Protein 1EDZ (pdb70)

B-factor: mean 43.42, std 10.8, range [13.19, 81.68]

InterPro domains:
  IPR000672 Tetrahydrofolate dehydrogenase/cyclohydrolase [PR00085] (37-59)
  IPR000672 Tetrahydrofolate dehydrogenase/cyclohydrolase [PR00085] (173-193)
  IPR000672 Tetrahydrofolate dehydrogenase/cyclohydrolase [PR00085] (288-306)
  IPR020630 Tetrahydrofolate dehydrogenase/cyclohydrolase, catalytic domain [PF00763] (10-121)
  IPR020631 Tetrahydrofolate dehydrogenase/cyclohydrolase, NAD(P)-binding domain [PF02882] (149-210)
  IPR035812 Methylenetetrahydrofolate dehydrogenase, NAD-binding domain [cd01079] (116-316)
  IPR036291 NAD(P)-binding domain superfamily [SSF51735] (149-300)
  IPR046346 Aminoacid dehydrogenase-like, N-terminal domain superfamily [SSF53223] (3-148)

Structure (mmCIF, N/CA/C/O backbone):
data_1EDZ
#
_entry.id   1EDZ
#
_cell.length_a   73.980
_cell.length_b   73.980
_cell.length_c   161.685
_cell.angle_alpha   90.00
_cell.angle_beta   90.00
_cell.angle_gamma   90.00
#
_symmetry.space_group_name_H-M   'P 41 21 2'
#
loop_
_entity.id
_entity.type
_entity.pdbx_description
1 polymer '5,10-METHYLENETETRAHYDROFOLATE DEHYDROGENASE'
2 water water
#
loop_
_atom_site.group_PDB
_atom_site.id
_atom_site.type_symbol
_atom_site.label_atom_id
_atom_site.label_alt_id
_atom_site.label_comp_id
_atom_site.label_asym_id
_atom_site.label_entity_id
_atom_site.label_seq_id
_atom_site.pdbx_PDB_ins_code
_atom_site.Cartn_x
_atom_site.Cartn_y
_atom_site.Cartn_z
_atom_site.occupancy
_atom_site.B_iso_or_equiv
_atom_site.auth_seq_id
_atom_site.auth_comp_id
_atom_site.auth_asym_id
_atom_site.auth_atom_id
_atom_site.pdbx_PDB_model_num
ATOM 1 N N . LYS A 1 3 ? -23.700 33.226 -4.982 1.00 73.65 3 LYS A N 1
ATOM 2 C CA . LYS A 1 3 ? -23.118 34.273 -5.872 1.00 72.03 3 LYS A CA 1
ATOM 3 C C . LYS A 1 3 ? -21.773 33.733 -6.321 1.00 71.57 3 LYS A C 1
ATOM 4 O O . LYS A 1 3 ? -20.806 33.742 -5.559 1.00 70.86 3 LYS A O 1
ATOM 6 N N . PRO A 1 4 ? -21.712 33.238 -7.565 1.00 71.80 4 PRO A N 1
ATOM 7 C CA . PRO A 1 4 ? -20.545 32.650 -8.233 1.00 69.37 4 PRO A CA 1
ATOM 8 C C . PRO A 1 4 ? -19.213 33.371 -8.052 1.00 64.41 4 PRO A C 1
ATOM 9 O O . PRO A 1 4 ? -19.117 34.593 -8.204 1.00 61.75 4 PRO A O 1
ATOM 13 N N . GLY A 1 5 ? -18.185 32.586 -7.753 1.00 59.40 5 GLY A N 1
ATOM 14 C CA . GLY A 1 5 ? -16.858 33.132 -7.570 1.00 55.58 5 GLY A CA 1
ATOM 15 C C . GLY A 1 5 ? -16.204 33.468 -8.895 1.00 51.95 5 GLY A C 1
ATOM 16 O O . GLY A 1 5 ? -16.343 32.736 -9.884 1.00 49.65 5 GLY A O 1
ATOM 17 N N . ARG A 1 6 ? -15.473 34.575 -8.905 1.00 50.63 6 ARG A N 1
ATOM 18 C CA . ARG A 1 6 ? -14.767 35.059 -10.084 1.00 49.40 6 ARG A CA 1
ATOM 19 C C . ARG A 1 6 ? -13.551 34.162 -10.313 1.00 48.30 6 ARG A C 1
ATOM 20 O O . ARG A 1 6 ? -13.041 33.548 -9.376 1.00 50.40 6 ARG A O 1
ATOM 28 N N . THR A 1 7 ? -13.100 34.069 -11.557 1.00 46.16 7 THR A N 1
ATOM 29 C CA . THR A 1 7 ? -11.934 33.258 -11.883 1.00 43.02 7 THR A CA 1
ATOM 30 C C . THR A 1 7 ? -10.838 34.161 -12.430 1.00 43.65 7 THR A C 1
ATOM 31 O O . THR A 1 7 ? -11.081 34.965 -13.332 1.00 42.99 7 THR A O 1
ATOM 35 N N . ILE A 1 8 ? -9.655 34.078 -11.828 1.00 43.51 8 ILE A N 1
ATOM 36 C CA . ILE A 1 8 ? -8.522 34.898 -12.244 1.00 42.85 8 ILE A CA 1
ATOM 37 C C . ILE A 1 8 ? -7.456 34.007 -12.846 1.00 41.59 8 ILE A C 1
ATOM 38 O O . ILE A 1 8 ? -7.017 33.042 -12.222 1.00 40.90 8 ILE A O 1
ATOM 43 N N . LEU A 1 9 ? -7.059 34.316 -14.072 1.00 43.37 9 LEU A N 1
ATOM 44 C CA . LEU A 1 9 ? -6.044 33.529 -14.748 1.00 45.64 9 LEU A CA 1
ATOM 45 C C . LEU A 1 9 ? -4.655 33.968 -14.347 1.00 45.72 9 LEU A C 1
ATOM 46 O O . LEU A 1 9 ? -4.399 35.160 -14.161 1.00 45.94 9 LEU A O 1
ATOM 51 N N . ALA A 1 10 ? -3.755 32.997 -14.244 1.00 46.39 10 ALA A N 1
ATOM 52 C CA . ALA A 1 10 ? -2.374 33.261 -13.880 1.00 48.87 10 ALA A CA 1
ATOM 53 C C . ALA A 1 10 ? -1.809 34.336 -14.800 1.00 51.24 10 ALA A C 1
ATOM 54 O O . ALA A 1 10 ? -1.074 35.221 -14.358 1.00 55.73 10 ALA A O 1
ATOM 56 N N . SER A 1 11 ? -2.183 34.269 -16.075 1.00 50.77 11 SER A N 1
ATOM 57 C CA . SER A 1 11 ? -1.726 35.229 -17.073 1.00 50.34 11 SER A CA 1
ATOM 58 C C . SER A 1 11 ? -2.054 36.664 -16.681 1.00 48.17 11 SER A C 1
ATOM 59 O O . SER A 1 11 ? -1.170 37.518 -16.648 1.00 46.07 11 SER A O 1
ATOM 62 N N . LYS A 1 12 ? -3.315 36.903 -16.330 1.00 47.75 12 LYS A N 1
ATOM 63 C CA . LYS A 1 12 ? -3.783 38.228 -15.929 1.00 48.32 12 LYS A CA 1
ATOM 64 C C . LYS A 1 12 ? -2.912 38.811 -14.810 1.00 48.67 12 LYS A C 1
ATOM 65 O O . LYS A 1 12 ? -2.625 40.010 -14.790 1.00 48.82 12 LYS A O 1
ATOM 71 N N . VAL A 1 13 ? -2.487 37.951 -13.889 1.00 48.03 13 VAL A N 1
ATOM 72 C CA . VAL A 1 13 ? -1.643 38.364 -12.774 1.00 44.62 13 VAL A CA 1
ATOM 73 C C . VAL A 1 13 ? -0.234 38.674 -13.277 1.00 43.86 13 VAL A C 1
ATOM 74 O O . VAL A 1 13 ? 0.354 39.689 -12.906 1.00 45.18 13 VAL A O 1
ATOM 78 N N . ALA A 1 14 ? 0.296 37.812 -14.138 1.00 43.55 14 ALA A N 1
ATOM 79 C CA . ALA A 1 14 ? 1.637 38.002 -14.680 1.00 44.43 14 ALA A CA 1
ATOM 80 C C . ALA A 1 14 ? 1.738 39.270 -15.527 1.00 45.49 14 ALA A C 1
ATOM 81 O O . ALA A 1 14 ? 2.750 39.974 -15.481 1.00 45.78 14 ALA A O 1
ATOM 83 N N . GLU A 1 15 ? 0.675 39.577 -16.268 1.00 46.48 15 GLU A N 1
ATOM 84 C CA . GLU A 1 15 ? 0.640 40.765 -17.119 1.00 47.49 15 GLU A CA 1
ATOM 85 C C . GLU A 1 15 ? 1.002 42.022 -16.329 1.00 47.54 15 GLU A C 1
ATOM 86 O O . GLU A 1 15 ? 1.665 42.922 -16.846 1.00 47.24 15 GLU A O 1
ATOM 92 N N . THR A 1 16 ? 0.607 42.044 -15.060 1.00 48.65 16 THR A N 1
ATOM 93 C CA . THR A 1 16 ? 0.873 43.157 -14.155 1.00 47.84 16 THR A CA 1
ATOM 94 C C . THR A 1 16 ? 2.353 43.534 -14.109 1.00 45.60 16 THR A C 1
ATOM 95 O O . THR A 1 16 ? 2.708 44.711 -14.162 1.00 45.79 16 THR A O 1
ATOM 99 N N . PHE A 1 17 ? 3.211 42.526 -14.062 1.00 43.33 17 PHE A N 1
ATOM 100 C CA . PHE A 1 17 ? 4.646 42.752 -13.976 1.00 43.49 17 PHE A CA 1
ATOM 101 C C . PHE A 1 17 ? 5.344 43.068 -15.295 1.00 42.98 17 PHE A C 1
ATOM 102 O O . PHE A 1 17 ? 6.477 43.552 -15.299 1.00 42.43 17 PHE A O 1
ATOM 110 N N . ASN A 1 18 ? 4.650 42.845 -16.406 1.00 45.46 18 ASN A N 1
ATOM 111 C CA . ASN A 1 18 ? 5.212 43.089 -17.736 1.00 47.44 18 ASN A CA 1
ATOM 112 C C . ASN A 1 18 ? 5.974 44.402 -17.872 1.00 46.80 18 ASN A C 1
ATOM 113 O O . ASN A 1 18 ? 7.182 44.400 -18.125 1.00 48.24 18 ASN A O 1
ATOM 118 N N . THR A 1 19 ? 5.279 45.515 -17.668 1.00 42.91 19 THR A N 1
ATOM 119 C CA . THR A 1 19 ? 5.887 46.834 -17.784 1.00 39.62 19 THR A CA 1
ATOM 120 C C . THR A 1 19 ? 7.202 46.946 -17.008 1.00 40.74 19 THR A C 1
ATOM 121 O O . THR A 1 19 ? 8.221 47.379 -17.556 1.00 39.88 19 THR A O 1
ATOM 125 N N . GLU A 1 20 ? 7.185 46.524 -15.746 1.00 41.89 20 GLU A N 1
ATOM 126 C CA . GLU A 1 20 ? 8.371 46.591 -14.897 1.00 41.74 20 GLU A CA 1
ATOM 127 C C . GLU A 1 20 ? 9.526 45.808 -15.503 1.00 41.62 20 GLU A C 1
ATOM 128 O O . GLU A 1 20 ? 10.600 46.362 -15.763 1.00 41.17 20 GLU A O 1
ATOM 134 N N . ILE A 1 21 ? 9.277 44.530 -15.770 1.00 40.69 21 ILE A N 1
ATOM 135 C CA . ILE A 1 21 ? 10.289 43.641 -16.325 1.00 40.66 21 ILE A CA 1
ATOM 136 C C . ILE A 1 21 ? 10.923 44.155 -17.618 1.00 41.32 21 ILE A C 1
ATOM 137 O O . ILE A 1 21 ? 12.153 44.182 -17.741 1.00 39.25 21 ILE A O 1
ATOM 142 N N . ILE A 1 22 ? 10.095 44.607 -18.555 1.00 42.16 22 ILE A N 1
ATOM 143 C CA . ILE A 1 22 ? 10.592 45.119 -19.831 1.00 41.64 22 ILE A CA 1
ATOM 144 C C . ILE A 1 22 ? 11.671 46.179 -19.620 1.00 41.77 22 ILE A C 1
ATOM 145 O O . ILE A 1 22 ? 12.820 45.988 -20.021 1.00 41.89 22 ILE A O 1
ATOM 150 N N . ASN A 1 23 ? 11.305 47.263 -18.940 1.00 40.56 23 ASN A N 1
ATOM 151 C CA . ASN A 1 23 ? 12.224 48.368 -18.676 1.00 41.38 23 ASN A CA 1
ATOM 152 C C . ASN A 1 23 ? 13.605 47.955 -18.178 1.00 41.19 23 ASN A C 1
ATOM 153 O O . ASN A 1 23 ? 14.621 48.446 -18.675 1.00 39.67 23 ASN A O 1
ATOM 158 N N . ASN A 1 24 ? 13.645 47.059 -17.198 1.00 42.13 24 ASN A N 1
ATOM 159 C CA . ASN A 1 24 ? 14.916 46.587 -16.666 1.00 44.56 24 ASN A CA 1
ATOM 160 C C . ASN A 1 24 ? 15.705 45.925 -17.788 1.00 45.61 24 ASN A C 1
ATOM 161 O O . ASN A 1 24 ? 16.864 46.272 -18.036 1.00 45.86 24 ASN A O 1
ATOM 166 N N . VAL A 1 25 ? 15.052 45.005 -18.495 1.00 45.41 25 VAL A N 1
ATOM 167 C CA . VAL A 1 25 ? 15.681 44.289 -19.598 1.00 44.88 25 VAL A CA 1
ATOM 168 C C . VAL A 1 25 ? 16.228 45.287 -20.611 1.00 47.09 25 VAL A C 1
ATOM 169 O O . VAL A 1 25 ? 17.335 45.117 -21.130 1.00 45.99 25 VAL A O 1
ATOM 173 N N . GLU A 1 26 ? 15.455 46.343 -20.854 1.00 50.46 26 GLU A N 1
ATOM 174 C CA . GLU A 1 26 ? 15.814 47.393 -21.801 1.00 51.72 26 GLU A CA 1
ATOM 175 C C . GLU A 1 26 ? 17.111 48.092 -21.417 1.00 52.43 26 GLU A C 1
ATOM 176 O O . GLU A 1 26 ? 18.034 48.202 -22.232 1.00 51.81 26 GLU A O 1
ATOM 182 N N . GLU A 1 27 ? 17.185 48.544 -20.170 1.00 53.11 27 GLU A N 1
ATOM 183 C CA . GLU A 1 27 ? 18.373 49.222 -19.673 1.00 54.28 27 GLU A CA 1
ATOM 184 C C . GLU A 1 27 ? 19.582 48.289 -19.746 1.00 53.98 27 GLU A C 1
ATOM 185 O O . GLU A 1 27 ? 20.687 48.709 -20.097 1.00 54.27 27 GLU A O 1
ATOM 191 N N . TYR A 1 28 ? 19.362 47.013 -19.441 1.00 52.88 28 TYR A N 1
ATOM 192 C CA . TYR A 1 28 ? 20.433 46.029 -19.493 1.00 51.78 28 TYR A CA 1
ATOM 193 C C . TYR A 1 28 ? 20.959 45.926 -20.923 1.00 53.57 28 TYR A C 1
ATOM 194 O O . TYR A 1 28 ? 22.174 45.823 -21.140 1.00 53.74 28 TYR A O 1
ATOM 203 N N . LYS A 1 29 ? 20.041 45.942 -21.890 1.00 53.08 29 LYS A N 1
ATOM 204 C CA . LYS A 1 29 ? 20.415 45.871 -23.300 1.00 52.29 29 LYS A CA 1
ATOM 205 C C . LYS A 1 29 ? 21.375 47.014 -23.599 1.00 52.66 29 LYS A C 1
ATOM 206 O O . LYS A 1 29 ? 22.409 46.815 -24.238 1.00 52.59 29 LYS A O 1
ATOM 212 N N . LYS A 1 30 ? 21.030 48.205 -23.118 1.00 52.07 30 LYS A N 1
ATOM 213 C CA . LYS A 1 30 ? 21.849 49.394 -23.325 1.00 52.99 30 LYS A CA 1
ATOM 214 C C . LYS A 1 30 ? 23.298 49.152 -22.919 1.00 52.84 30 LYS A C 1
ATOM 215 O O . LYS A 1 30 ? 24.210 49.293 -23.732 1.00 52.20 30 LYS A O 1
ATOM 221 N N . THR A 1 31 ? 23.503 48.759 -21.666 1.00 53.15 31 THR A N 1
ATOM 222 C CA . THR A 1 31 ? 24.847 48.513 -21.153 1.00 54.14 31 THR A CA 1
ATOM 223 C C . THR A 1 31 ? 25.537 47.283 -21.750 1.00 53.15 31 THR A C 1
ATOM 224 O O . THR A 1 31 ? 26.740 47.096 -21.569 1.00 53.87 31 THR A O 1
ATOM 228 N N . HIS A 1 32 ? 24.775 46.426 -22.420 1.00 50.97 32 HIS A N 1
ATOM 229 C CA . HIS A 1 32 ? 25.344 45.229 -23.028 1.00 48.74 32 HIS A CA 1
ATOM 230 C C . HIS A 1 32 ? 25.023 45.164 -24.520 1.00 47.66 32 HIS A C 1
ATOM 231 O O . HIS A 1 32 ? 24.682 44.108 -25.052 1.00 47.71 32 HIS A O 1
ATOM 238 N N . ASN A 1 33 ? 25.146 46.315 -25.179 1.00 45.78 33 ASN A N 1
ATOM 239 C CA . ASN A 1 33 ? 24.894 46.485 -26.617 1.00 42.69 33 ASN A CA 1
ATOM 240 C C . ASN A 1 33 ? 23.722 45.717 -27.229 1.00 39.57 33 ASN A C 1
ATOM 241 O O . ASN A 1 33 ? 23.901 44.807 -28.044 1.00 34.75 33 ASN A O 1
ATOM 246 N N . GLY A 1 34 ? 22.517 46.103 -26.827 1.00 38.44 34 GLY A N 1
ATOM 247 C CA . GLY A 1 34 ? 21.310 45.480 -27.332 1.00 38.94 34 GLY A CA 1
ATOM 248 C C . GLY A 1 34 ? 21.191 44.003 -27.028 1.00 42.05 34 GLY A C 1
ATOM 249 O O . GLY A 1 34 ? 20.177 43.383 -27.356 1.00 43.70 34 GLY A O 1
ATOM 250 N N . GLN A 1 35 ? 22.200 43.443 -26.370 1.00 43.17 35 GLN A N 1
ATOM 251 C CA . GLN A 1 35 ? 22.210 42.025 -26.039 1.00 44.47 35 GLN A CA 1
ATOM 252 C C . GLN A 1 35 ? 21.644 41.785 -24.634 1.00 46.37 35 GLN A C 1
ATOM 253 O O . GLN A 1 35 ? 22.318 42.037 -23.630 1.00 48.94 35 GLN A O 1
ATOM 259 N N . GLY A 1 36 ? 20.401 41.306 -24.577 1.00 46.71 36 GLY A N 1
ATOM 260 C CA . GLY A 1 36 ? 19.742 41.041 -23.306 1.00 43.91 36 GLY A CA 1
ATOM 261 C C . GLY A 1 36 ? 20.304 39.872 -22.512 1.00 42.57 36 GLY A C 1
ATOM 262 O O . GLY A 1 36 ? 21.270 39.227 -22.937 1.00 43.27 36 GLY A O 1
ATOM 263 N N . PRO A 1 37 ? 19.714 39.566 -21.346 1.00 41.92 37 PRO A N 1
ATOM 264 C CA . PRO A 1 37 ? 20.154 38.468 -20.481 1.00 40.73 37 PRO A CA 1
ATOM 265 C C . PRO A 1 37 ? 19.863 37.112 -21.111 1.00 40.29 37 PRO A C 1
ATOM 266 O O . PRO A 1 37 ? 18.817 36.923 -21.731 1.00 44.01 37 PRO A O 1
ATOM 270 N N . LEU A 1 38 ? 20.787 36.173 -20.954 1.00 37.96 38 LEU A N 1
ATOM 271 C CA . LEU A 1 38 ? 20.606 34.834 -21.503 1.00 35.17 38 LEU A CA 1
ATOM 272 C C . LEU A 1 38 ? 20.204 33.897 -20.368 1.00 35.25 38 LEU A C 1
ATOM 273 O O . LEU A 1 38 ? 20.925 33.766 -19.372 1.00 35.07 38 LEU A O 1
ATOM 278 N N . LEU A 1 39 ? 19.053 33.255 -20.522 1.00 33.93 39 LEU A N 1
ATOM 279 C CA . LEU A 1 39 ? 18.549 32.314 -19.534 1.00 32.31 39 LEU A CA 1
ATOM 280 C C . LEU A 1 39 ? 18.465 30.929 -20.156 1.00 33.30 39 LEU A C 1
ATOM 281 O O . LEU A 1 39 ? 17.663 30.689 -21.061 1.00 33.88 39 LEU A O 1
ATOM 286 N N . VAL A 1 40 ? 19.328 30.035 -19.697 1.00 34.74 40 VAL A N 1
ATOM 287 C CA . VAL A 1 40 ? 19.348 28.667 -20.186 1.00 35.82 40 VAL A CA 1
ATOM 288 C C . VAL A 1 40 ? 18.336 27.854 -19.382 1.00 34.80 40 VAL A C 1
ATOM 289 O O . VAL A 1 40 ? 18.271 27.972 -18.155 1.00 37.58 40 VAL A O 1
ATOM 293 N N . GLY A 1 41 ? 17.521 27.071 -20.079 1.00 33.58 41 GLY A N 1
ATOM 294 C CA . GLY A 1 41 ? 16.532 26.240 -19.421 1.00 33.44 41 GLY A CA 1
ATOM 295 C C . GLY A 1 41 ? 16.976 24.802 -19.550 1.00 34.60 41 GLY A C 1
ATOM 296 O O . GLY A 1 41 ? 17.593 24.438 -20.554 1.00 38.29 41 GLY A O 1
ATOM 297 N N . PHE A 1 42 ? 16.701 23.987 -18.538 1.00 33.89 42 PHE A N 1
ATOM 298 C CA . PHE A 1 42 ? 17.103 22.587 -18.574 1.00 32.30 42 PHE A CA 1
ATOM 299 C C . PHE A 1 42 ? 15.935 21.631 -18.517 1.00 32.54 42 PHE A C 1
ATOM 300 O O . PHE A 1 42 ? 15.266 21.509 -17.489 1.00 36.24 42 PHE A O 1
ATOM 308 N N . LEU A 1 43 ? 15.688 20.968 -19.639 1.00 29.72 43 LEU A N 1
ATOM 309 C CA . LEU A 1 43 ? 14.603 20.011 -19.748 1.00 30.80 43 LEU A CA 1
ATOM 310 C C . LEU A 1 43 ? 15.272 18.651 -19.722 1.00 32.05 43 LEU A C 1
ATOM 311 O O . LEU A 1 43 ? 16.280 18.449 -20.394 1.00 35.50 43 LEU A O 1
ATOM 316 N N . ALA A 1 44 ? 14.731 17.722 -18.942 1.00 31.85 44 ALA A N 1
ATOM 317 C CA . ALA A 1 44 ? 15.325 16.393 -18.852 1.00 33.14 44 ALA A CA 1
ATOM 318 C C . ALA A 1 44 ? 14.319 15.351 -18.404 1.00 33.80 44 ALA A C 1
ATOM 319 O O . ALA A 1 44 ? 14.688 14.305 -17.864 1.00 32.47 44 ALA A O 1
ATOM 321 N N . ASN A 1 45 ? 13.044 15.636 -18.627 1.00 35.84 45 ASN A N 1
ATOM 322 C CA . ASN A 1 45 ? 12.000 14.703 -18.241 1.00 40.08 45 ASN A CA 1
ATOM 323 C C . ASN A 1 45 ? 11.080 14.422 -19.418 1.00 41.27 45 ASN A C 1
ATOM 324 O O . ASN A 1 45 ? 10.825 15.291 -20.247 1.00 44.13 45 ASN A O 1
ATOM 329 N N . ASN A 1 46 ? 10.591 13.193 -19.475 1.00 43.39 46 ASN A N 1
ATOM 330 C CA . ASN A 1 46 ? 9.702 12.738 -20.536 1.00 44.92 46 ASN A CA 1
ATOM 331 C C . ASN A 1 46 ? 8.244 13.076 -20.193 1.00 45.36 46 ASN A C 1
ATOM 332 O O . ASN A 1 46 ? 7.367 12.207 -20.225 1.00 45.50 46 ASN A O 1
ATOM 337 N N . ASP A 1 47 ? 7.995 14.326 -19.818 1.00 44.74 47 ASP A N 1
ATOM 338 C CA . ASP A 1 47 ? 6.647 14.756 -19.467 1.00 44.88 47 ASP A CA 1
ATOM 339 C C . ASP A 1 47 ? 6.192 15.896 -20.353 1.00 45.55 47 ASP A C 1
ATOM 340 O O . ASP A 1 47 ? 6.832 16.946 -20.422 1.00 43.66 47 ASP A O 1
ATOM 345 N N . PRO A 1 48 ? 5.078 15.694 -21.066 1.00 48.55 48 PRO A N 1
ATOM 346 C CA . PRO A 1 48 ? 4.533 16.720 -21.956 1.00 49.07 48 PRO A CA 1
ATOM 347 C C . PRO A 1 48 ? 4.098 17.978 -21.202 1.00 48.37 48 PRO A C 1
ATOM 348 O O . PRO A 1 48 ? 4.261 19.097 -21.707 1.00 46.26 48 PRO A O 1
ATOM 352 N N . ALA A 1 49 ? 3.598 17.800 -19.980 1.00 44.16 49 ALA A N 1
ATOM 353 C CA . ALA A 1 49 ? 3.144 18.928 -19.171 1.00 41.69 49 ALA A CA 1
ATOM 354 C C . ALA A 1 49 ? 4.290 19.907 -18.942 1.00 39.40 49 ALA A C 1
ATOM 355 O O . ALA A 1 49 ? 4.126 21.118 -19.097 1.00 37.74 49 ALA A O 1
ATOM 357 N N . ALA A 1 50 ? 5.454 19.375 -18.591 1.00 38.14 50 ALA A N 1
ATOM 358 C CA . ALA A 1 50 ? 6.631 20.201 -18.358 1.00 37.08 50 ALA A CA 1
ATOM 359 C C . ALA A 1 50 ? 7.085 20.839 -19.669 1.00 37.54 50 ALA A C 1
ATOM 360 O O . ALA A 1 50 ? 7.513 21.994 -19.687 1.00 36.81 50 ALA A O 1
ATOM 362 N N . LYS A 1 51 ? 6.973 20.089 -20.765 1.00 38.45 51 LYS A N 1
ATOM 363 C CA . LYS A 1 51 ? 7.362 20.5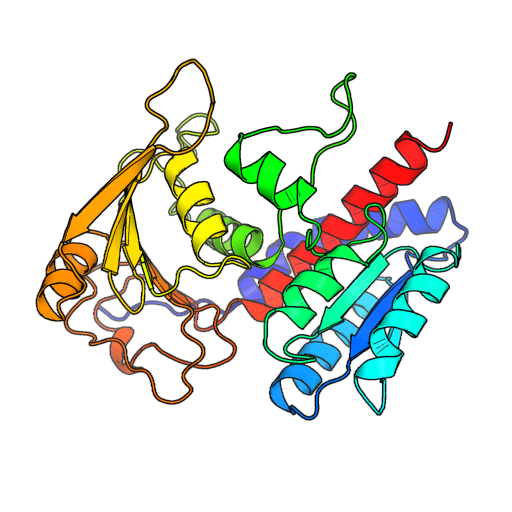77 -22.088 1.00 38.29 51 LYS A CA 1
ATOM 364 C C . LYS A 1 51 ? 6.574 21.836 -22.445 1.00 38.42 51 LYS A C 1
ATOM 365 O O . LYS A 1 51 ? 7.150 22.834 -22.881 1.00 37.75 51 LYS A O 1
ATOM 371 N N . MET A 1 52 ? 5.259 21.785 -22.261 1.00 39.47 52 MET A N 1
ATOM 372 C CA . MET A 1 52 ? 4.406 22.935 -22.542 1.00 39.98 52 MET A CA 1
ATOM 373 C C . MET A 1 52 ? 4.880 24.123 -21.715 1.00 39.53 52 MET A C 1
ATOM 374 O O . MET A 1 52 ? 5.078 25.220 -22.245 1.00 38.92 52 MET A O 1
ATOM 379 N N . TYR A 1 53 ? 5.083 23.887 -20.419 1.00 37.14 53 TYR A N 1
ATOM 380 C CA . TYR A 1 53 ? 5.553 24.921 -19.511 1.00 34.42 53 TYR A CA 1
ATOM 381 C C . TYR A 1 53 ? 6.902 25.448 -19.996 1.00 31.99 53 TYR A C 1
ATOM 382 O O . TYR A 1 53 ? 7.159 26.653 -19.954 1.00 29.85 53 TYR A O 1
ATOM 391 N N . ALA A 1 54 ? 7.748 24.544 -20.483 1.00 29.48 54 ALA A N 1
ATOM 392 C CA . ALA A 1 54 ? 9.062 24.920 -20.991 1.00 30.46 54 ALA A CA 1
ATOM 393 C C . ALA A 1 54 ? 8.878 25.859 -22.174 1.00 32.79 54 ALA A C 1
ATOM 394 O O . ALA A 1 54 ? 9.610 26.838 -22.320 1.00 33.39 54 ALA A O 1
ATOM 396 N N . THR A 1 55 ? 7.877 25.564 -22.999 1.00 35.80 55 THR A N 1
ATOM 397 C CA . THR A 1 55 ? 7.567 26.378 -24.167 1.00 37.38 55 THR A CA 1
ATOM 398 C C . THR A 1 55 ? 7.084 27.755 -23.719 1.00 37.43 55 THR A C 1
ATOM 399 O O . THR A 1 55 ? 7.569 28.773 -24.218 1.00 35.32 55 THR A O 1
ATOM 403 N N . TRP A 1 56 ? 6.154 27.780 -22.763 1.00 36.56 56 TRP A N 1
ATOM 404 C CA . TRP A 1 56 ? 5.615 29.031 -22.234 1.00 35.76 56 TRP A CA 1
ATOM 405 C C . TRP A 1 56 ? 6.751 29.926 -21.777 1.00 35.15 56 TRP A C 1
ATOM 406 O O . TRP A 1 56 ? 6.881 31.066 -22.224 1.00 31.08 56 TRP A O 1
ATOM 417 N N . THR A 1 57 ? 7.578 29.395 -20.886 1.00 37.07 57 THR A N 1
ATOM 418 C CA . THR A 1 57 ? 8.716 30.132 -20.362 1.00 39.62 57 THR A CA 1
ATOM 419 C C . THR A 1 57 ? 9.588 30.580 -21.527 1.00 40.12 57 THR A C 1
ATOM 420 O O . THR A 1 57 ? 9.917 31.762 -21.661 1.00 38.15 57 THR A O 1
ATOM 424 N N . GLN A 1 58 ? 9.926 29.612 -22.373 1.00 41.83 58 GLN A N 1
ATOM 425 C CA . GLN A 1 58 ? 10.745 29.814 -23.562 1.00 41.76 58 GLN A CA 1
ATOM 426 C C . GLN A 1 58 ? 10.311 31.030 -24.377 1.00 41.06 58 GLN A C 1
ATOM 427 O O . GLN A 1 58 ? 11.127 31.878 -24.727 1.00 41.58 58 GLN A O 1
ATOM 433 N N . LYS A 1 59 ? 9.022 31.104 -24.675 1.00 41.15 59 LYS A N 1
ATOM 434 C CA . LYS A 1 59 ? 8.484 32.187 -25.478 1.00 42.56 59 LYS A CA 1
ATOM 435 C C . LYS A 1 59 ? 8.320 33.497 -24.720 1.00 40.76 59 LYS A C 1
ATOM 436 O O . LYS A 1 59 ? 8.760 34.550 -25.195 1.00 41.51 59 LYS A O 1
ATOM 442 N N . THR A 1 60 ? 7.701 33.425 -23.546 1.00 40.40 60 THR A N 1
ATOM 443 C CA . THR A 1 60 ? 7.461 34.599 -22.711 1.00 36.36 60 THR A CA 1
ATOM 444 C C . THR A 1 60 ? 8.725 35.429 -22.476 1.00 37.78 60 THR A C 1
ATOM 445 O O . THR A 1 60 ? 8.713 36.652 -22.639 1.00 35.60 60 THR A O 1
ATOM 449 N N . SER A 1 61 ? 9.823 34.761 -22.140 1.00 39.54 61 SER A N 1
ATOM 450 C CA . SER A 1 61 ? 11.080 35.454 -21.890 1.00 40.25 61 SER A CA 1
ATOM 451 C C . SER A 1 61 ? 11.583 36.169 -23.143 1.00 40.25 61 SER A C 1
ATOM 452 O O . SER A 1 61 ? 11.954 37.345 -23.086 1.00 40.37 61 SER A O 1
ATOM 455 N N . GLU A 1 62 ? 11.574 35.468 -24.275 1.00 40.84 62 GLU A N 1
ATOM 456 C CA . GLU A 1 62 ? 12.021 36.045 -25.542 1.00 41.52 62 GLU A CA 1
ATOM 457 C C . GLU A 1 62 ? 11.170 37.260 -25.914 1.00 42.37 62 GLU A C 1
ATOM 458 O O . GLU A 1 62 ? 11.664 38.251 -26.459 1.00 42.48 62 GLU A O 1
ATOM 464 N N . SER A 1 63 ? 9.896 37.200 -25.554 1.00 41.46 63 SER A N 1
ATOM 465 C CA . SER A 1 63 ? 8.980 38.291 -25.821 1.00 41.49 63 SER A CA 1
ATOM 466 C C . SER A 1 63 ? 9.376 39.506 -24.974 1.00 42.33 63 SER A C 1
ATOM 467 O 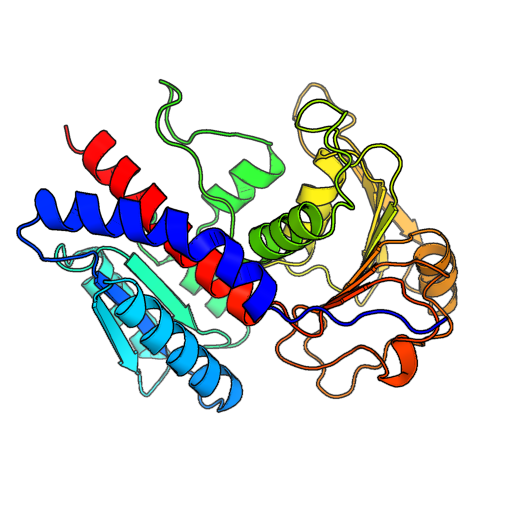O . SER A 1 63 ? 9.127 40.647 -25.359 1.00 46.35 63 SER A O 1
ATOM 470 N N . MET A 1 64 ? 9.976 39.252 -23.814 1.00 41.23 64 MET A N 1
ATOM 471 C CA . MET A 1 64 ? 10.408 40.315 -22.910 1.00 38.92 64 MET A CA 1
ATOM 472 C C . MET A 1 64 ? 11.762 40.893 -23.304 1.00 37.57 64 MET A C 1
ATOM 473 O O . MET A 1 64 ? 12.182 41.925 -22.778 1.00 38.23 64 MET A O 1
ATOM 478 N N . GLY A 1 65 ? 12.453 40.225 -24.218 1.00 35.92 65 GLY A N 1
ATOM 479 C CA . GLY A 1 65 ? 13.757 40.701 -24.635 1.00 35.45 65 GLY A CA 1
ATOM 480 C C . GLY A 1 65 ? 14.876 39.849 -24.067 1.00 36.30 65 GLY A C 1
ATOM 481 O O . GLY A 1 65 ? 16.038 40.267 -24.040 1.00 35.00 65 GLY A O 1
ATOM 482 N N . PHE A 1 66 ? 14.517 38.661 -23.589 1.00 37.91 66 PHE A N 1
ATOM 483 C CA . PHE A 1 66 ? 15.479 37.721 -23.025 1.00 42.14 66 PHE A CA 1
ATOM 484 C C . PHE A 1 66 ? 15.921 36.715 -24.081 1.00 42.65 66 PHE A C 1
ATOM 485 O O . PHE A 1 66 ? 15.168 36.405 -25.007 1.00 46.68 66 PHE A O 1
ATOM 493 N N . ARG A 1 67 ? 17.137 36.204 -23.933 1.00 38.90 67 ARG A N 1
ATOM 494 C CA . ARG A 1 67 ? 17.661 35.200 -24.847 1.00 38.65 67 ARG A CA 1
ATOM 495 C C . ARG A 1 67 ? 17.519 33.871 -24.109 1.00 39.28 67 ARG A C 1
ATOM 496 O O . ARG A 1 67 ? 18.220 33.627 -23.129 1.00 38.86 67 ARG A O 1
ATOM 504 N N . TYR A 1 68 ? 16.596 33.026 -24.547 1.00 40.47 68 TYR A N 1
ATOM 505 C CA . TYR A 1 68 ? 16.392 31.748 -23.881 1.00 42.33 68 TYR A CA 1
ATOM 506 C C . TYR A 1 68 ? 16.982 30.567 -24.654 1.00 42.44 68 TYR A C 1
ATOM 507 O O . TYR A 1 68 ? 16.535 30.241 -25.752 1.00 45.45 68 TYR A O 1
ATOM 516 N N . ASP A 1 69 ? 17.976 29.924 -24.055 1.00 39.99 69 ASP A N 1
ATOM 517 C CA . ASP A 1 69 ? 18.628 28.759 -24.640 1.00 36.46 69 ASP A CA 1
ATOM 518 C C . ASP A 1 69 ? 17.977 27.583 -23.905 1.00 35.77 69 ASP A C 1
ATOM 519 O O . ASP A 1 69 ? 18.108 27.473 -22.688 1.00 34.87 69 ASP A O 1
ATOM 524 N N . LEU A 1 70 ? 17.224 26.751 -24.619 1.00 35.08 70 LEU A N 1
ATOM 525 C CA . LEU A 1 70 ? 16.549 25.605 -24.005 1.00 32.64 70 LEU A CA 1
ATOM 526 C C . LEU A 1 70 ? 17.286 24.303 -24.262 1.00 32.83 70 LEU A C 1
ATOM 527 O O . LEU A 1 70 ? 17.038 23.613 -25.251 1.00 34.06 70 LEU A O 1
ATOM 532 N N . ARG A 1 71 ? 18.150 23.931 -23.334 1.00 31.95 71 ARG A N 1
ATOM 533 C CA . ARG A 1 71 ? 18.926 22.717 -23.491 1.00 31.56 71 ARG A CA 1
ATOM 534 C C . ARG A 1 71 ? 18.174 21.478 -23.016 1.00 30.15 71 ARG A C 1
ATOM 535 O O . ARG A 1 71 ? 17.807 21.367 -21.848 1.00 32.22 71 ARG A O 1
ATOM 543 N N . VAL A 1 72 ? 17.886 20.583 -23.956 1.00 28.86 72 VAL A N 1
ATOM 544 C CA . VAL A 1 72 ? 17.163 19.345 -23.670 1.00 26.57 72 VAL A CA 1
ATOM 545 C C . VAL A 1 72 ? 18.134 18.184 -23.538 1.00 26.08 72 VAL A C 1
ATOM 546 O O . VAL A 1 72 ? 18.833 17.854 -24.490 1.00 26.12 72 VAL A O 1
ATOM 550 N N . ILE A 1 73 ? 18.167 17.563 -22.365 1.00 28.98 73 ILE A N 1
ATOM 551 C CA . ILE A 1 73 ? 19.062 16.434 -22.104 1.00 31.10 73 ILE A CA 1
ATOM 552 C C . ILE A 1 73 ? 18.336 15.120 -22.360 1.00 33.39 73 ILE A C 1
ATOM 553 O O . ILE A 1 73 ? 17.129 15.025 -22.136 1.00 36.15 73 ILE A O 1
ATOM 558 N N . GLU A 1 74 ? 19.066 14.119 -22.849 1.00 35.86 74 GLU A N 1
ATOM 559 C CA . GLU A 1 74 ? 18.481 12.812 -23.128 1.00 41.71 74 GLU A CA 1
ATOM 560 C C . GLU A 1 74 ? 18.329 12.030 -21.819 1.00 45.08 74 GLU A C 1
ATOM 561 O O . GLU A 1 74 ? 17.222 11.925 -21.281 1.00 46.69 74 GLU A O 1
ATOM 567 N N . ASP A 1 75 ? 19.430 11.494 -21.300 1.00 46.21 75 ASP A N 1
ATOM 568 C CA . ASP A 1 75 ? 19.387 10.758 -20.040 1.00 44.84 75 ASP A CA 1
ATOM 569 C C . ASP A 1 75 ? 19.755 11.670 -18.872 1.00 41.69 75 ASP A C 1
ATOM 570 O O . ASP A 1 75 ? 20.701 12.461 -18.940 1.00 36.51 75 ASP A O 1
ATOM 575 N N . LYS A 1 76 ? 18.989 11.535 -17.796 1.00 40.59 76 LYS A N 1
ATOM 576 C CA . LYS A 1 76 ? 19.139 12.339 -16.593 1.00 38.31 76 LYS A CA 1
ATOM 577 C C . LYS A 1 76 ? 20.543 12.485 -16.017 1.00 38.33 76 LYS A C 1
ATOM 578 O O . LYS A 1 76 ? 20.952 13.584 -15.636 1.00 38.23 76 LYS A O 1
ATOM 584 N N . ASP A 1 77 ? 21.297 11.397 -15.987 1.00 38.60 77 ASP A N 1
ATOM 585 C CA . ASP A 1 77 ? 22.637 11.425 -15.415 1.00 39.64 77 ASP A CA 1
ATOM 586 C C . ASP A 1 77 ? 23.621 12.446 -15.962 1.00 37.92 77 ASP A C 1
ATOM 587 O O . ASP A 1 77 ? 24.573 12.825 -15.266 1.00 38.48 77 ASP A O 1
ATOM 592 N N . PHE A 1 78 ? 23.401 12.907 -17.189 1.00 33.08 78 PHE A N 1
ATOM 593 C CA . PHE A 1 78 ? 24.297 13.894 -17.771 1.00 26.67 78 PHE A CA 1
ATOM 594 C C . PHE A 1 78 ? 23.809 15.321 -17.566 1.00 24.79 78 PHE A C 1
ATOM 595 O O . PHE A 1 78 ? 24.511 16.270 -17.902 1.00 21.02 78 PHE A O 1
ATOM 603 N N . LEU A 1 79 ? 22.632 15.465 -16.959 1.00 26.65 79 LEU A N 1
ATOM 604 C CA . LEU A 1 79 ? 22.049 16.781 -16.682 1.00 28.90 79 LEU A CA 1
ATOM 605 C C . LEU A 1 79 ? 23.024 17.554 -15.811 1.00 30.11 79 LEU A C 1
ATOM 606 O O . LEU A 1 79 ? 23.347 18.712 -16.090 1.00 29.88 79 LEU A O 1
ATOM 611 N N . GLU A 1 80 ? 23.476 16.899 -14.744 1.00 30.01 80 GLU A N 1
ATOM 612 C CA . GLU A 1 80 ? 24.416 17.494 -13.807 1.00 29.58 80 GLU A CA 1
ATOM 613 C C . GLU A 1 80 ? 25.561 18.133 -14.579 1.00 30.63 80 GLU A C 1
ATOM 614 O O . GLU A 1 80 ? 25.742 19.350 -14.536 1.00 32.61 80 GLU A O 1
ATOM 620 N N . GLU A 1 81 ? 26.265 17.318 -15.357 1.00 30.47 81 GLU A N 1
ATOM 621 C CA . GLU A 1 81 ? 27.397 17.776 -16.158 1.00 32.92 81 GLU A CA 1
ATOM 622 C C . GLU A 1 81 ? 27.079 19.055 -16.919 1.00 32.25 81 GLU A C 1
ATOM 623 O O . GLU A 1 81 ? 27.875 20.001 -16.941 1.00 31.33 81 GLU A O 1
ATOM 629 N N . ALA A 1 82 ? 25.895 19.086 -17.516 1.00 33.01 82 ALA A N 1
ATOM 630 C CA . ALA A 1 82 ? 25.462 20.238 -18.285 1.00 33.03 82 ALA A CA 1
ATOM 631 C C . ALA A 1 82 ? 25.393 21.469 -17.397 1.00 33.14 82 ALA A C 1
ATOM 632 O O . ALA A 1 82 ? 25.775 22.570 -17.807 1.00 35.61 82 ALA A O 1
ATOM 634 N N . ILE A 1 83 ? 24.947 21.275 -16.164 1.00 30.12 83 ILE A N 1
ATOM 635 C CA . ILE A 1 83 ? 24.823 22.384 -15.239 1.00 28.26 83 ILE A CA 1
ATOM 636 C C . ILE A 1 83 ? 26.160 23.040 -14.918 1.00 27.76 83 ILE A C 1
ATOM 637 O O . ILE A 1 83 ? 26.280 24.262 -15.016 1.00 27.47 83 ILE A O 1
ATOM 642 N N . ILE A 1 84 ? 27.175 22.248 -14.578 1.00 29.34 84 ILE A N 1
ATOM 643 C CA . ILE A 1 84 ? 28.480 22.831 -14.254 1.00 31.18 84 ILE A CA 1
ATOM 644 C C . ILE A 1 84 ? 29.084 23.611 -15.412 1.00 33.69 84 ILE A C 1
ATOM 645 O O . ILE A 1 84 ? 29.540 24.746 -15.228 1.00 30.72 84 ILE A O 1
ATOM 650 N N . GLN A 1 85 ? 29.058 23.033 -16.610 1.00 35.12 85 GLN A N 1
ATOM 651 C CA . GLN A 1 85 ? 29.618 23.729 -17.760 1.00 37.95 85 GLN A CA 1
ATOM 652 C C . GLN A 1 85 ? 28.889 25.059 -17.965 1.00 37.52 85 GLN A C 1
ATOM 653 O O . GLN A 1 85 ? 29.489 26.053 -18.372 1.00 39.65 85 GLN A O 1
ATOM 659 N N . ALA A 1 86 ? 27.604 25.087 -17.628 1.00 34.97 86 ALA A N 1
ATOM 660 C CA . ALA A 1 86 ? 26.812 26.301 -17.754 1.00 32.26 86 ALA A CA 1
ATOM 661 C C . ALA A 1 86 ? 27.194 27.284 -16.656 1.00 32.28 86 ALA A C 1
ATOM 662 O O . ALA A 1 86 ? 27.188 28.495 -16.874 1.00 31.48 86 ALA A O 1
ATOM 664 N N . ASN A 1 87 ? 27.540 26.757 -15.481 1.00 34.88 87 ASN A N 1
ATOM 665 C CA . ASN A 1 87 ? 27.931 27.580 -14.331 1.00 35.31 87 ASN A CA 1
ATOM 666 C C . ASN A 1 87 ? 29.102 28.481 -14.698 1.00 34.21 87 ASN A C 1
ATOM 667 O O . ASN A 1 87 ? 29.086 29.684 -14.414 1.00 31.65 87 ASN A O 1
ATOM 672 N N . GLY A 1 88 ? 30.100 27.889 -15.350 1.00 35.46 88 GLY A N 1
ATOM 673 C CA . GLY A 1 88 ? 31.290 28.621 -15.750 1.00 38.29 88 GLY A CA 1
ATOM 674 C C . GLY A 1 88 ? 31.191 29.399 -17.052 1.00 40.13 88 GLY A C 1
ATOM 675 O O . GLY A 1 88 ? 32.111 30.139 -17.403 1.00 41.55 88 GLY A O 1
ATOM 676 N N . ASP A 1 89 ? 30.105 29.210 -17.791 1.00 38.41 89 ASP A N 1
ATOM 677 C CA . ASP A 1 89 ? 29.923 29.925 -19.044 1.00 37.35 89 ASP A CA 1
ATOM 678 C C . ASP A 1 89 ? 29.408 31.319 -18.712 1.00 38.38 89 ASP A C 1
ATOM 679 O O . ASP A 1 89 ? 28.310 31.470 -18.168 1.00 40.04 89 ASP A O 1
ATOM 684 N N . ASP A 1 90 ? 30.235 32.328 -18.969 1.00 39.16 90 ASP A N 1
ATOM 685 C CA . ASP A 1 90 ? 29.874 33.718 -18.695 1.00 40.34 90 ASP A CA 1
ATOM 686 C C . ASP A 1 90 ? 28.733 34.220 -19.555 1.00 41.17 90 ASP A C 1
ATOM 687 O O . ASP A 1 90 ? 28.017 35.142 -19.163 1.00 43.79 90 ASP A O 1
ATOM 692 N N . SER A 1 91 ? 28.576 33.628 -20.734 1.00 41.81 91 SER A N 1
ATOM 693 C CA . SER A 1 91 ? 27.511 34.021 -21.651 1.00 40.76 91 SER A CA 1
ATOM 694 C C . SER A 1 91 ? 26.169 33.764 -20.965 1.00 39.69 91 SER A C 1
ATOM 695 O O . SER A 1 91 ? 25.195 34.500 -21.172 1.00 36.87 91 SER A O 1
ATOM 698 N N . VAL A 1 92 ? 26.136 32.708 -20.154 1.00 39.43 92 VAL A N 1
ATOM 699 C CA . VAL A 1 92 ? 24.947 32.330 -19.407 1.00 38.52 92 VAL A CA 1
ATOM 700 C C . VAL A 1 92 ? 24.752 33.303 -18.250 1.00 38.76 92 VAL A C 1
ATOM 701 O O . VAL A 1 92 ? 25.658 33.507 -17.435 1.00 38.51 92 VAL A O 1
ATOM 705 N N . ASN A 1 93 ? 23.575 33.916 -18.196 1.00 38.79 93 ASN A N 1
ATOM 706 C CA . ASN A 1 93 ? 23.257 34.862 -17.135 1.00 39.58 93 ASN A CA 1
ATOM 707 C C . ASN A 1 93 ? 22.336 34.222 -16.108 1.00 38.16 93 ASN A C 1
ATOM 708 O O . ASN A 1 93 ? 22.364 34.588 -14.937 1.00 39.89 93 ASN A O 1
ATOM 713 N N . GLY A 1 94 ? 21.515 33.275 -16.550 1.00 35.36 94 GLY A N 1
ATOM 714 C CA . GLY A 1 94 ? 20.596 32.616 -15.644 1.00 32.95 94 GLY A CA 1
ATOM 715 C C . GLY A 1 94 ? 20.360 31.176 -16.034 1.00 34.80 94 GLY A C 1
ATOM 716 O O . GLY A 1 94 ? 20.383 30.839 -17.219 1.00 37.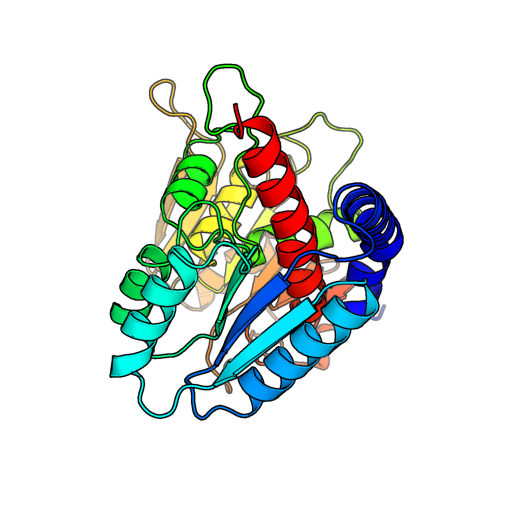76 94 GLY A O 1
ATOM 717 N N . ILE A 1 95 ? 20.147 30.324 -15.037 1.00 34.91 95 ILE A N 1
ATOM 718 C CA . ILE A 1 95 ? 19.903 28.903 -15.262 1.00 32.60 95 ILE A CA 1
ATOM 719 C C . ILE A 1 95 ? 18.642 28.498 -14.512 1.00 33.11 95 ILE A C 1
ATOM 720 O O . ILE A 1 95 ? 18.372 29.014 -13.426 1.00 34.68 95 ILE A O 1
ATOM 725 N N . MET A 1 96 ? 17.874 27.584 -15.095 1.00 31.52 96 MET A N 1
ATOM 726 C CA . MET A 1 96 ? 16.655 27.090 -14.471 1.00 32.34 96 MET A CA 1
ATOM 727 C C . MET A 1 96 ? 16.454 25.645 -14.893 1.00 32.57 96 MET A C 1
ATOM 728 O O . MET A 1 96 ? 16.706 25.294 -16.047 1.00 33.18 96 MET A O 1
ATOM 733 N N . VAL A 1 97 ? 16.000 24.806 -13.969 1.00 32.55 97 VAL A N 1
ATOM 734 C CA . VAL A 1 97 ? 15.788 23.397 -14.279 1.00 31.33 97 VAL A CA 1
ATOM 735 C C . VAL A 1 97 ? 14.329 22.995 -14.157 1.00 30.33 97 VAL A C 1
ATOM 736 O O . VAL A 1 97 ? 13.605 23.488 -13.292 1.00 27.55 97 VAL A O 1
ATOM 740 N N . TYR A 1 98 ? 13.909 22.106 -15.052 1.00 32.64 98 TYR A N 1
ATOM 741 C CA . TYR A 1 98 ? 12.544 21.606 -15.082 1.00 33.70 98 TYR A CA 1
ATOM 742 C C . TYR A 1 98 ? 12.464 20.246 -14.407 1.00 36.28 98 TYR A C 1
ATOM 743 O O . TYR A 1 98 ? 13.041 19.257 -14.889 1.00 35.77 98 TYR A O 1
ATOM 752 N N . PHE A 1 99 ? 11.757 20.214 -13.281 1.00 37.57 99 PHE A N 1
ATOM 753 C CA . PHE A 1 99 ? 11.571 18.997 -12.502 1.00 35.52 99 PHE A CA 1
ATOM 754 C C . PHE A 1 99 ? 10.195 18.436 -12.827 1.00 33.61 99 PHE A C 1
ATOM 755 O O . PHE A 1 99 ? 9.329 19.166 -13.312 1.00 31.66 99 PHE A O 1
ATOM 763 N N . PRO A 1 100 ? 9.957 17.148 -12.532 1.00 32.66 100 PRO A N 1
ATOM 764 C CA . PRO A 1 100 ? 10.885 16.195 -11.918 1.00 36.38 100 PRO A CA 1
ATOM 765 C C . PRO A 1 100 ? 11.889 15.572 -12.887 1.00 39.33 100 PRO A C 1
ATOM 766 O O . PRO A 1 100 ? 11.507 14.984 -13.899 1.00 42.86 100 PRO A O 1
ATOM 770 N N . VAL A 1 101 ? 13.173 15.699 -12.581 1.00 40.91 101 VAL A N 1
ATOM 771 C CA . VAL A 1 101 ? 14.194 15.106 -13.428 1.00 40.78 101 VAL A CA 1
ATOM 772 C C . VAL A 1 101 ? 14.312 13.649 -12.989 1.00 41.35 101 VAL A C 1
ATOM 773 O O . VAL A 1 101 ? 13.991 12.734 -13.757 1.00 43.36 101 VAL A O 1
ATOM 777 N N . PHE A 1 102 ? 14.763 13.446 -11.752 1.00 39.21 102 PHE A N 1
ATOM 778 C CA . PHE A 1 102 ? 14.905 12.111 -11.164 1.00 35.05 102 PHE A CA 1
ATOM 779 C C . PHE A 1 102 ? 13.680 11.833 -10.295 1.00 34.65 102 PHE A C 1
ATOM 780 O O . PHE A 1 102 ? 13.358 10.679 -9.996 1.00 31.16 102 PHE A O 1
ATOM 788 N N . GLY A 1 103 ? 13.024 12.907 -9.866 1.00 34.00 103 GLY A N 1
ATOM 789 C CA . GLY A 1 103 ? 11.836 12.775 -9.048 1.00 36.03 103 GLY A CA 1
ATOM 790 C C . GLY A 1 103 ? 12.068 12.194 -7.666 1.00 35.93 103 GLY A C 1
ATOM 791 O O . GLY A 1 103 ? 11.332 11.312 -7.232 1.00 35.97 103 GLY A O 1
ATOM 792 N N . ASN A 1 104 ? 13.095 12.671 -6.976 1.00 35.87 104 ASN A N 1
ATOM 793 C CA . ASN A 1 104 ? 13.391 12.203 -5.628 1.00 35.31 104 ASN A CA 1
ATOM 794 C C . ASN A 1 104 ? 14.431 13.108 -4.982 1.00 36.42 104 ASN A C 1
ATOM 795 O O . ASN A 1 104 ? 14.490 14.300 -5.290 1.00 38.24 104 ASN A O 1
ATOM 800 N N . ALA A 1 105 ? 15.228 12.565 -4.069 1.00 35.42 105 ALA A N 1
ATOM 801 C CA . ALA A 1 105 ? 16.247 13.355 -3.396 1.00 34.38 105 ALA A CA 1
ATOM 802 C C . ALA A 1 105 ? 17.221 13.962 -4.402 1.00 33.39 105 ALA A C 1
ATOM 803 O O . ALA A 1 105 ? 17.588 15.131 -4.284 1.00 30.78 105 ALA A O 1
ATOM 805 N N . GLN A 1 106 ? 17.591 13.187 -5.418 1.00 31.39 106 GLN A N 1
ATOM 806 C CA . GLN A 1 106 ? 18.514 13.657 -6.443 1.00 31.93 106 GLN A CA 1
ATOM 807 C C . GLN A 1 106 ? 18.145 15.036 -6.974 1.00 32.93 106 GLN A C 1
ATOM 808 O O . GLN A 1 106 ? 19.023 15.847 -7.256 1.00 31.52 106 GLN A O 1
ATOM 814 N N . ASP A 1 107 ? 16.849 15.308 -7.096 1.00 34.41 107 ASP A N 1
ATOM 815 C CA . ASP A 1 107 ? 16.397 16.609 -7.576 1.00 37.04 107 ASP A CA 1
ATOM 816 C C . ASP A 1 107 ? 16.780 17.694 -6.568 1.00 39.36 107 ASP A C 1
ATOM 817 O O . ASP A 1 107 ? 17.220 18.786 -6.947 1.00 40.10 107 ASP A O 1
ATOM 822 N N . GLN A 1 108 ? 16.667 17.373 -5.280 1.00 40.37 108 GLN A N 1
ATOM 823 C CA . GLN A 1 108 ? 17.018 18.322 -4.222 1.00 39.50 108 GLN A CA 1
ATOM 824 C C . GLN A 1 108 ? 18.526 18.545 -4.270 1.00 37.07 108 GLN A C 1
ATOM 825 O O . GLN A 1 108 ? 19.020 19.612 -3.905 1.00 34.57 108 GLN A O 1
ATOM 831 N N . TYR A 1 109 ? 19.248 17.517 -4.708 1.00 35.19 109 TYR A N 1
ATOM 832 C CA . TYR A 1 109 ? 20.699 17.581 -4.844 1.00 34.02 109 TYR A CA 1
ATOM 833 C C . TYR A 1 109 ? 21.026 18.457 -6.044 1.00 34.58 109 TYR A C 1
ATOM 834 O O . TYR A 1 109 ? 21.891 19.337 -5.967 1.00 35.26 109 TYR A O 1
ATOM 843 N N . LEU A 1 110 ? 20.308 18.224 -7.141 1.00 33.69 110 LEU A N 1
ATOM 844 C CA . LEU A 1 110 ? 20.507 18.966 -8.377 1.00 30.93 110 LEU A CA 1
ATOM 845 C C . LEU A 1 110 ? 20.260 20.442 -8.172 1.00 30.87 110 LEU A C 1
ATOM 846 O O . LEU A 1 110 ? 21.051 21.267 -8.623 1.00 33.03 110 LEU A O 1
ATOM 851 N N . GLN A 1 111 ? 19.217 20.775 -7.418 1.00 31.03 111 GLN A N 1
ATOM 852 C CA . GLN A 1 111 ? 18.892 22.175 -7.169 1.00 33.47 111 GLN A CA 1
ATOM 853 C C . GLN A 1 111 ? 19.982 22.907 -6.396 1.00 32.32 111 GLN A C 1
ATOM 854 O O . GLN A 1 111 ? 19.945 24.128 -6.270 1.00 30.64 111 GLN A O 1
ATOM 860 N N . GLN A 1 112 ? 20.949 22.158 -5.876 1.00 33.96 112 GLN A N 1
ATOM 861 C CA . GLN A 1 112 ? 22.049 22.750 -5.127 1.00 34.68 112 GLN A CA 1
ATOM 862 C C . GLN A 1 112 ? 23.317 22.814 -5.978 1.00 33.26 112 GLN A C 1
ATOM 863 O O . GLN A 1 112 ? 24.322 23.380 -5.552 1.00 34.51 112 GLN A O 1
ATOM 869 N N . VAL A 1 113 ? 23.290 22.187 -7.152 1.00 31.27 113 VAL A N 1
ATOM 870 C CA . VAL A 1 113 ? 24.450 22.182 -8.044 1.00 28.87 113 VAL A CA 1
ATOM 871 C C . VAL A 1 113 ? 24.550 23.492 -8.837 1.00 28.25 113 VAL A C 1
ATOM 872 O O . VAL A 1 113 ? 25.644 24.011 -9.076 1.00 25.39 113 VAL A O 1
ATOM 876 N N . VAL A 1 114 ? 23.395 24.014 -9.238 1.00 26.99 114 VAL A N 1
ATOM 877 C CA . VAL A 1 114 ? 23.303 25.257 -10.004 1.00 25.18 114 VAL A CA 1
ATOM 878 C C . VAL A 1 114 ? 24.106 26.405 -9.369 1.00 26.69 114 VAL A C 1
ATOM 879 O O . VAL A 1 114 ? 24.096 26.579 -8.151 1.00 27.21 114 VAL A O 1
ATOM 883 N N . CYS A 1 115 ? 24.795 27.185 -10.201 1.00 27.28 115 CYS A N 1
ATOM 884 C CA . CYS A 1 115 ? 25.585 28.317 -9.714 1.00 26.94 115 CYS A CA 1
ATOM 885 C C . CYS A 1 115 ? 24.698 29.266 -8.918 1.00 28.55 115 CYS A C 1
ATOM 886 O O . CYS A 1 115 ? 23.768 29.873 -9.455 1.00 25.50 115 CYS A O 1
ATOM 889 N N . LYS A 1 116 ? 25.012 29.400 -7.637 1.00 33.52 116 LYS A N 1
ATOM 890 C CA . LYS A 1 116 ? 24.264 30.245 -6.716 1.00 37.50 116 LYS A CA 1
ATOM 891 C C . LYS A 1 116 ? 23.920 31.650 -7.239 1.00 38.88 116 LYS A C 1
ATOM 892 O O . LYS A 1 116 ? 22.851 32.171 -6.932 1.00 41.77 116 LYS A O 1
ATOM 898 N N . GLU A 1 117 ? 24.816 32.276 -7.994 1.00 37.52 117 GLU A N 1
ATOM 899 C CA . GLU A 1 117 ? 24.552 33.624 -8.507 1.00 37.77 117 GLU A CA 1
ATOM 900 C C . GLU A 1 117 ? 23.828 33.645 -9.846 1.00 36.67 117 GLU A C 1
ATOM 901 O O . GLU A 1 117 ? 23.575 34.712 -10.405 1.00 35.13 117 GLU A O 1
ATOM 907 N N . LYS A 1 118 ? 23.501 32.462 -10.354 1.00 35.89 118 LYS A N 1
ATOM 908 C CA . LYS A 1 118 ? 22.801 32.332 -11.626 1.00 36.84 118 LYS A CA 1
ATOM 909 C C . LYS A 1 118 ? 21.476 31.598 -11.441 1.00 36.65 118 LYS A C 1
ATOM 910 O O . LYS A 1 118 ? 20.661 31.522 -12.363 1.00 36.23 118 LYS A O 1
ATOM 916 N N . ASP A 1 119 ? 21.277 31.037 -10.254 1.00 37.03 119 ASP A N 1
ATOM 917 C CA . ASP A 1 119 ? 20.050 30.313 -9.942 1.00 38.30 119 ASP A CA 1
ATOM 918 C C . ASP A 1 119 ? 18.876 31.284 -9.986 1.00 38.70 119 ASP A C 1
ATOM 919 O O . ASP A 1 119 ? 18.604 31.994 -9.017 1.00 36.94 119 ASP A O 1
ATOM 924 N N . VAL A 1 120 ? 18.164 31.282 -11.108 1.00 39.80 120 VAL A N 1
ATOM 925 C CA . VAL A 1 120 ? 17.043 32.193 -11.305 1.00 38.47 120 VAL A CA 1
ATOM 926 C C . VAL A 1 120 ? 15.781 31.907 -10.507 1.00 37.74 120 VAL A C 1
ATOM 927 O O . VAL A 1 120 ? 14.978 32.814 -10.292 1.00 39.00 120 VAL A O 1
ATOM 931 N N . GLU A 1 121 ? 15.580 30.665 -10.082 1.00 37.51 121 GLU A N 1
ATOM 932 C CA . GLU A 1 121 ? 14.375 30.346 -9.322 1.00 38.25 121 GLU A CA 1
ATOM 933 C C . GLU A 1 121 ? 14.541 30.332 -7.805 1.00 38.33 121 GLU A C 1
ATOM 934 O O . GLU A 1 121 ? 13.567 30.122 -7.079 1.00 39.50 121 GLU A O 1
ATOM 940 N N . GLY A 1 122 ? 15.756 30.571 -7.322 1.00 36.36 122 GLY A N 1
ATOM 941 C CA . GLY A 1 122 ? 15.978 30.564 -5.887 1.00 35.07 122 GLY A CA 1
ATOM 942 C C . GLY A 1 122 ? 15.922 29.137 -5.381 1.00 35.00 122 GLY A C 1
ATOM 943 O O . GLY A 1 122 ? 15.378 28.854 -4.315 1.00 35.91 122 GLY A O 1
ATOM 944 N N . LEU A 1 123 ? 16.418 28.230 -6.210 1.00 33.24 123 LEU A N 1
ATOM 945 C CA . LEU A 1 123 ? 16.464 26.811 -5.913 1.00 34.55 123 LEU A CA 1
ATOM 946 C C . LEU A 1 123 ? 17.459 26.542 -4.785 1.00 36.48 123 LEU A C 1
ATOM 947 O O . LEU A 1 123 ? 17.188 25.753 -3.880 1.00 37.13 123 LEU A O 1
ATOM 952 N N . ASN A 1 124 ? 18.607 27.210 -4.847 1.00 37.44 124 ASN A N 1
ATOM 953 C CA . ASN A 1 124 ? 19.674 27.050 -3.864 1.00 39.39 124 ASN A CA 1
ATOM 954 C C . ASN A 1 124 ? 19.191 27.176 -2.425 1.00 39.28 124 ASN A C 1
ATOM 955 O O . ASN A 1 124 ? 18.362 28.032 -2.094 1.00 40.95 124 ASN A O 1
ATOM 960 N N . HIS A 1 125 ? 19.776 26.352 -1.563 1.00 37.85 125 HIS A N 1
ATOM 961 C CA . HIS A 1 125 ? 19.441 26.317 -0.148 1.00 36.52 125 HIS A CA 1
ATOM 962 C C . HIS A 1 125 ? 19.469 27.672 0.558 1.00 33.68 125 HIS A C 1
ATOM 963 O O . HIS A 1 125 ? 18.577 27.968 1.351 1.00 32.77 125 HIS A O 1
ATOM 970 N N . VAL A 1 126 ? 20.478 28.489 0.277 1.00 29.82 126 VAL A N 1
ATOM 971 C CA . VAL A 1 126 ? 20.595 29.789 0.931 1.00 29.53 126 VAL A CA 1
ATOM 972 C C . VAL A 1 126 ? 19.326 30.630 0.862 1.00 28.93 126 VAL A C 1
ATOM 973 O O . VAL A 1 126 ? 18.903 31.199 1.865 1.00 27.77 126 VAL A O 1
ATOM 977 N N . TYR A 1 127 ? 18.688 30.661 -0.301 1.00 27.71 127 TYR A N 1
ATOM 978 C CA . TYR A 1 127 ? 17.469 31.446 -0.467 1.00 28.86 127 TYR A CA 1
ATOM 979 C C . TYR A 1 127 ? 16.366 30.916 0.435 1.00 26.89 127 TYR A C 1
ATOM 980 O O . TYR A 1 127 ? 15.490 31.660 0.881 1.00 22.75 127 TYR A O 1
ATOM 989 N N . TYR A 1 128 ? 16.434 29.625 0.724 1.00 27.18 128 TYR A N 1
ATOM 990 C CA . TYR A 1 128 ? 15.461 29.006 1.597 1.00 30.02 128 TYR A CA 1
ATOM 991 C C . TYR A 1 128 ? 15.752 29.389 3.036 1.00 31.53 128 TYR A C 1
ATOM 992 O O . TYR A 1 128 ? 14.858 29.846 3.752 1.00 35.21 128 TYR A O 1
ATOM 1001 N N . GLN A 1 129 ? 17.017 29.269 3.436 1.00 31.21 129 GLN A N 1
ATOM 1002 C CA . GLN A 1 129 ? 17.412 29.594 4.802 1.00 30.51 129 GLN A CA 1
ATOM 1003 C C . GLN A 1 129 ? 17.147 31.061 5.100 1.00 29.71 129 GLN A C 1
ATOM 1004 O O . GLN A 1 129 ? 16.637 31.402 6.174 1.00 28.15 129 GLN A O 1
ATOM 1010 N N . ASN A 1 130 ? 17.463 31.923 4.139 1.00 30.17 130 ASN A N 1
ATOM 1011 C CA . ASN A 1 130 ? 17.246 33.357 4.291 1.00 30.83 130 ASN A CA 1
ATOM 1012 C C . ASN A 1 130 ? 15.760 33.657 4.421 1.00 32.83 130 ASN A C 1
ATOM 1013 O O . ASN A 1 130 ? 15.373 34.633 5.063 1.00 35.67 130 ASN A O 1
ATOM 1018 N N . LEU A 1 131 ? 14.928 32.804 3.827 1.00 32.80 131 LEU A N 1
ATOM 1019 C CA . LEU A 1 131 ? 13.483 32.971 3.890 1.00 32.99 131 LEU A CA 1
ATOM 1020 C C . LEU A 1 131 ? 13.008 32.669 5.303 1.00 34.34 131 LEU A C 1
ATOM 1021 O O . LEU A 1 131 ? 12.300 33.472 5.915 1.00 35.23 131 LEU A O 1
ATOM 1026 N N . TYR A 1 132 ? 13.432 31.516 5.815 1.00 34.72 132 TYR A N 1
ATOM 1027 C CA . TYR A 1 132 ? 13.073 31.048 7.151 1.00 34.28 132 TYR A CA 1
ATOM 1028 C C . TYR A 1 132 ? 13.579 31.922 8.288 1.00 35.37 132 TYR A C 1
ATOM 1029 O O . TYR A 1 132 ? 12.930 32.023 9.327 1.00 39.06 132 TYR A O 1
ATOM 1038 N N . HIS A 1 133 ? 14.769 32.488 8.119 1.00 32.95 133 HIS A N 1
ATOM 1039 C CA . HIS A 1 133 ? 15.366 33.342 9.139 1.00 31.58 133 HIS A CA 1
ATOM 1040 C C . HIS A 1 133 ? 15.110 34.809 8.815 1.00 32.96 133 HIS A C 1
ATOM 1041 O O . HIS A 1 133 ? 15.822 35.695 9.295 1.00 33.21 133 HIS A O 1
ATOM 1048 N N . ASN A 1 134 ? 14.122 35.046 7.958 1.00 33.00 134 ASN A N 1
ATOM 1049 C CA . ASN A 1 134 ? 13.741 36.383 7.523 1.00 34.85 134 ASN A CA 1
ATOM 1050 C C . ASN A 1 134 ? 14.917 37.331 7.302 1.00 36.81 134 ASN A C 1
ATOM 1051 O O . ASN A 1 134 ? 14.932 38.456 7.804 1.00 38.42 134 ASN A O 1
ATOM 1056 N N . VAL A 1 135 ? 15.909 36.848 6.560 1.00 37.29 135 VAL A N 1
ATOM 1057 C CA . VAL A 1 135 ? 17.100 37.620 6.220 1.00 39.12 135 VAL A CA 1
ATOM 1058 C C . VAL A 1 135 ? 16.809 38.265 4.864 1.00 40.66 135 VAL A C 1
ATOM 1059 O O . VAL A 1 135 ? 16.391 37.584 3.928 1.00 44.16 135 VAL A O 1
ATOM 1063 N N . ARG A 1 136 ? 17.004 39.574 4.761 1.00 41.00 136 ARG A N 1
ATOM 1064 C CA . ARG A 1 136 ? 16.726 40.285 3.513 1.00 41.10 136 ARG A CA 1
ATOM 1065 C C . ARG A 1 136 ? 17.846 40.274 2.476 1.00 39.18 136 ARG A C 1
ATOM 1066 O O . ARG A 1 136 ? 17.601 40.015 1.304 1.00 37.30 136 ARG A O 1
ATOM 1074 N N . TYR A 1 137 ? 19.064 40.588 2.900 1.00 40.42 137 TYR A N 1
ATOM 1075 C CA . TYR A 1 137 ? 20.196 40.642 1.983 1.00 40.91 137 TYR A CA 1
ATOM 1076 C C . TYR A 1 137 ? 21.233 39.545 2.208 1.00 39.91 137 TYR A C 1
ATOM 1077 O O . TYR A 1 137 ? 21.294 38.943 3.277 1.00 40.41 137 TYR A O 1
ATOM 1086 N N . LEU A 1 138 ? 22.041 39.293 1.185 1.00 40.33 138 LEU A N 1
ATOM 1087 C CA . LEU A 1 138 ? 23.078 38.269 1.231 1.00 42.49 138 LEU A CA 1
ATOM 1088 C C . LEU A 1 138 ? 24.418 38.854 1.638 1.00 43.16 138 LEU A C 1
ATOM 1089 O O . LEU A 1 138 ? 25.327 38.120 2.017 1.00 43.47 138 LEU A O 1
ATOM 1094 N N . ASP A 1 139 ? 24.562 40.164 1.482 1.00 44.80 139 ASP A N 1
ATOM 1095 C CA . ASP A 1 139 ? 25.805 40.839 1.822 1.00 47.83 139 ASP A CA 1
ATOM 1096 C C . ASP A 1 139 ? 25.689 41.491 3.191 1.00 50.06 139 ASP A C 1
ATOM 1097 O O . ASP A 1 139 ? 24.698 41.305 3.893 1.00 53.94 139 ASP A O 1
ATOM 1102 N N . LYS A 1 140 ? 26.684 42.294 3.548 1.00 52.59 140 LYS A N 1
ATOM 1103 C CA . LYS A 1 140 ? 26.683 42.968 4.839 1.00 52.78 140 LYS A CA 1
ATOM 1104 C C . LYS A 1 140 ? 26.329 44.453 4.712 1.00 50.91 140 LYS A C 1
ATOM 1105 O O . LYS A 1 140 ? 25.808 45.056 5.659 1.00 47.82 140 LYS A O 1
ATOM 1111 N N . GLU A 1 141 ? 26.583 45.030 3.538 1.00 47.46 141 GLU A N 1
ATOM 1112 C CA . GLU A 1 141 ? 26.275 46.438 3.296 1.00 46.21 141 GLU A CA 1
ATOM 1113 C C . GLU A 1 141 ? 24.785 46.578 3.001 1.00 46.15 141 GLU A C 1
ATOM 1114 O O . GLU A 1 141 ? 24.295 47.677 2.736 1.00 46.09 141 GLU A O 1
ATOM 1120 N N . ASN A 1 142 ? 24.080 45.449 3.014 1.00 47.28 142 ASN A N 1
ATOM 1121 C CA . ASN A 1 142 ? 22.646 45.412 2.750 1.00 47.02 142 ASN A CA 1
ATOM 1122 C C . ASN A 1 142 ? 22.352 46.012 1.385 1.00 47.15 142 ASN A C 1
ATOM 1123 O O . ASN A 1 142 ? 21.543 46.930 1.246 1.00 47.86 142 ASN A O 1
ATOM 1128 N N . ARG A 1 143 ? 23.032 45.483 0.376 1.00 47.64 143 ARG A N 1
ATOM 1129 C CA . ARG A 1 143 ? 22.868 45.941 -0.991 1.00 48.31 143 ARG A CA 1
ATOM 1130 C C . ARG A 1 143 ? 22.525 44.789 -1.934 1.00 48.02 143 ARG A C 1
ATOM 1131 O O . ARG A 1 143 ? 22.018 45.015 -3.036 1.00 51.84 143 ARG A O 1
ATOM 1139 N N . LEU A 1 144 ? 22.770 43.557 -1.500 1.00 44.47 144 LEU A N 1
ATOM 1140 C CA . LEU A 1 144 ? 22.461 42.391 -2.323 1.00 40.51 144 LEU A CA 1
ATOM 1141 C C . LEU A 1 144 ? 21.231 41.656 -1.808 1.00 39.45 144 LEU A C 1
ATOM 1142 O O . LEU A 1 144 ? 21.346 40.746 -0.990 1.00 37.65 144 LEU A O 1
ATOM 1147 N N . LYS A 1 145 ? 20.055 42.056 -2.283 1.00 38.93 145 LYS A N 1
ATOM 1148 C CA . LYS A 1 145 ? 18.808 41.420 -1.867 1.00 38.21 145 LYS A CA 1
ATOM 1149 C C . LYS A 1 145 ? 18.845 39.921 -2.148 1.00 39.64 145 LYS A C 1
ATOM 1150 O O . LYS A 1 145 ? 19.368 39.482 -3.182 1.00 39.42 145 LYS A O 1
ATOM 1156 N N . SER A 1 146 ? 18.341 39.142 -1.198 1.00 39.31 146 SER A N 1
ATOM 1157 C CA . SER A 1 146 ? 18.287 37.696 -1.339 1.00 38.93 146 SER A CA 1
ATOM 1158 C C . SER A 1 146 ? 16.960 37.385 -2.008 1.00 39.36 146 SER A C 1
ATOM 1159 O O . SER A 1 146 ? 15.899 37.688 -1.460 1.00 41.15 146 SER A O 1
ATOM 1162 N N . ILE A 1 147 ? 17.021 36.823 -3.210 1.00 38.94 147 ILE A N 1
ATOM 1163 C CA . ILE A 1 147 ? 15.813 36.481 -3.947 1.00 34.67 147 ILE A CA 1
ATOM 1164 C C . ILE A 1 147 ? 15.130 35.299 -3.279 1.00 32.82 147 ILE A C 1
ATOM 1165 O O . ILE A 1 147 ? 15.786 34.458 -2.664 1.00 35.58 147 ILE A O 1
ATOM 1170 N N . LEU A 1 148 ? 13.811 35.253 -3.378 1.00 32.00 148 LEU A N 1
ATOM 1171 C CA . LEU A 1 148 ? 13.045 34.178 -2.773 1.00 33.60 148 LEU A CA 1
ATOM 1172 C C . LEU A 1 148 ? 12.588 33.207 -3.847 1.00 33.23 148 LEU A C 1
ATOM 1173 O O . LEU A 1 148 ? 12.302 33.618 -4.972 1.00 34.94 148 LEU A O 1
ATOM 1178 N N . PRO A 1 149 ? 12.521 31.905 -3.519 1.00 33.56 149 PRO A N 1
ATOM 1179 C CA . PRO A 1 149 ? 12.085 30.883 -4.477 1.00 35.32 149 PRO A CA 1
ATOM 1180 C C . PRO A 1 149 ? 10.813 31.337 -5.205 1.00 37.81 149 PRO A C 1
ATOM 1181 O O . PRO A 1 149 ? 9.806 31.660 -4.567 1.00 40.25 149 PRO A O 1
ATOM 1185 N N . CYS A 1 150 ? 10.871 31.358 -6.538 1.00 38.29 150 CYS A N 1
ATOM 1186 C CA . CYS A 1 150 ? 9.760 31.838 -7.363 1.00 36.40 150 CYS A CA 1
ATOM 1187 C C . CYS A 1 150 ? 8.362 31.282 -7.136 1.00 32.72 150 CYS A C 1
ATOM 1188 O O . CYS A 1 150 ? 7.405 32.048 -7.121 1.00 29.51 150 CYS A O 1
ATOM 1191 N N . THR A 1 151 ? 8.228 29.975 -6.949 1.00 33.21 151 THR A N 1
ATOM 1192 C CA . THR A 1 151 ? 6.905 29.387 -6.749 1.00 36.36 151 THR A CA 1
ATOM 1193 C C . THR A 1 151 ? 6.176 29.938 -5.515 1.00 36.03 151 THR A C 1
ATOM 1194 O O . THR A 1 151 ? 5.037 30.407 -5.622 1.00 33.41 151 THR A O 1
ATOM 1198 N N . PRO A 1 152 ? 6.806 29.877 -4.326 1.00 35.16 152 PRO A N 1
ATOM 1199 C CA . PRO A 1 152 ? 6.101 30.416 -3.159 1.00 33.26 152 PRO A CA 1
ATOM 1200 C C . PRO A 1 152 ? 5.937 31.936 -3.278 1.00 31.03 152 PRO A C 1
ATOM 1201 O O . PRO A 1 152 ? 4.899 32.492 -2.905 1.00 31.28 152 PRO A O 1
ATOM 1205 N N . LEU A 1 153 ? 6.947 32.596 -3.841 1.00 27.60 153 LEU A N 1
ATOM 1206 C CA . LEU A 1 153 ? 6.909 34.044 -4.044 1.00 25.64 153 LEU A CA 1
ATOM 1207 C C . LEU A 1 153 ? 5.721 34.418 -4.920 1.00 28.78 153 LEU A C 1
ATOM 1208 O O . LEU A 1 153 ? 4.964 35.331 -4.595 1.00 29.93 153 LEU A O 1
ATOM 1213 N N . ALA A 1 154 ? 5.564 33.691 -6.023 1.00 32.33 154 ALA A N 1
ATOM 1214 C CA . ALA A 1 154 ? 4.487 33.915 -6.979 1.00 31.04 154 ALA A CA 1
ATOM 1215 C C . ALA A 1 154 ? 3.127 33.866 -6.294 1.00 30.54 154 ALA A C 1
ATOM 1216 O O . ALA A 1 154 ? 2.307 34.774 -6.456 1.00 31.86 154 ALA A O 1
ATOM 1218 N N . ILE A 1 155 ? 2.905 32.815 -5.512 1.00 29.00 155 ILE A N 1
ATOM 1219 C CA . ILE A 1 155 ? 1.650 32.643 -4.800 1.00 27.89 155 ILE A CA 1
ATOM 1220 C C . ILE A 1 155 ? 1.344 33.877 -3.956 1.00 30.13 155 ILE A C 1
ATOM 1221 O O . ILE A 1 155 ? 0.219 34.380 -3.967 1.00 31.74 155 ILE A O 1
ATOM 1226 N N . VAL A 1 156 ? 2.365 34.406 -3.288 1.00 31.36 156 VAL A N 1
ATOM 1227 C CA . VAL A 1 156 ? 2.200 35.597 -2.462 1.00 31.00 156 VAL A CA 1
ATOM 1228 C C . VAL A 1 156 ? 1.842 36.804 -3.328 1.00 31.88 156 VAL A C 1
ATOM 1229 O O . VAL A 1 156 ? 0.945 37.575 -2.981 1.00 34.14 156 VAL A O 1
ATOM 1233 N N . LYS A 1 157 ? 2.532 36.957 -4.457 1.00 31.70 157 LYS A N 1
ATOM 1234 C CA . LYS A 1 157 ? 2.277 38.071 -5.372 1.00 32.72 157 LYS A CA 1
ATOM 1235 C C . LYS A 1 157 ? 0.862 38.008 -5.936 1.00 32.99 157 LYS A C 1
ATOM 1236 O O . LYS A 1 157 ? 0.277 39.035 -6.289 1.00 34.51 157 LYS A O 1
ATOM 1242 N N . ILE A 1 158 ? 0.315 36.799 -6.009 1.00 31.97 158 ILE A N 1
ATOM 1243 C CA . ILE A 1 158 ? -1.047 36.591 -6.483 1.00 33.30 158 ILE A CA 1
ATOM 1244 C C . ILE A 1 158 ? -1.983 37.132 -5.404 1.00 35.14 158 ILE A C 1
ATOM 1245 O O . ILE A 1 158 ? -3.019 37.739 -5.702 1.00 34.65 158 ILE A O 1
ATOM 1250 N N . LEU A 1 159 ? -1.569 36.959 -4.151 1.00 38.17 159 LEU A N 1
ATOM 1251 C CA . LEU A 1 159 ? -2.324 37.427 -2.990 1.00 37.49 159 LEU A CA 1
ATOM 1252 C C . LEU A 1 159 ? -2.339 38.956 -2.939 1.00 37.71 159 LEU A C 1
ATOM 1253 O O . LEU A 1 159 ? -3.367 39.568 -2.627 1.00 35.30 159 LEU A O 1
ATOM 1258 N N . GLU A 1 160 ? -1.201 39.571 -3.251 1.00 38.63 160 GLU A N 1
ATOM 1259 C CA . GLU A 1 160 ? -1.098 41.027 -3.264 1.00 41.87 160 GLU A CA 1
ATOM 1260 C C . GLU A 1 160 ? -2.006 41.588 -4.364 1.00 43.48 160 GLU A C 1
ATOM 1261 O O . GLU A 1 160 ? -2.714 42.583 -4.159 1.00 44.40 160 GLU A O 1
ATOM 1267 N N . PHE A 1 161 ? -2.013 40.926 -5.520 1.00 42.60 161 PHE A N 1
ATOM 1268 C CA . PHE A 1 161 ? -2.851 41.343 -6.637 1.00 38.65 161 PHE A CA 1
ATOM 1269 C C . PHE A 1 161 ? -4.323 41.244 -6.252 1.00 38.23 161 PHE A C 1
ATOM 1270 O O . PHE A 1 161 ? -5.094 42.177 -6.499 1.00 37.97 161 PHE A O 1
ATOM 1278 N N . LEU A 1 162 ? -4.699 40.132 -5.625 1.00 38.50 162 LEU A N 1
ATOM 1279 C CA . LEU A 1 162 ? -6.080 39.897 -5.207 1.00 41.72 162 LEU A CA 1
ATOM 128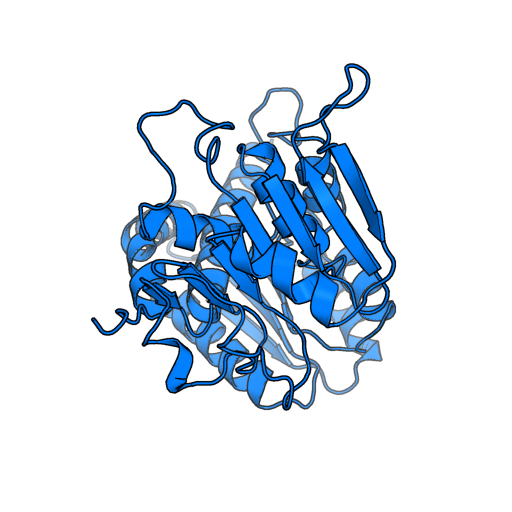0 C C . LEU A 1 162 ? -6.588 40.768 -4.059 1.00 44.21 162 LEU A C 1
ATOM 1281 O O . LEU A 1 162 ? -7.691 40.550 -3.551 1.00 45.56 162 LEU A O 1
ATOM 1286 N N . LYS A 1 163 ? -5.769 41.727 -3.629 1.00 45.74 163 LYS A N 1
ATOM 1287 C CA . LYS A 1 163 ? -6.125 42.661 -2.557 1.00 45.29 163 LYS A CA 1
ATOM 1288 C C . LYS A 1 163 ? -6.422 42.004 -1.211 1.00 44.19 163 LYS A C 1
ATOM 1289 O O . LYS A 1 163 ? -7.004 42.627 -0.327 1.00 42.89 163 LYS A O 1
ATOM 1295 N N . ILE A 1 164 ? -6.012 40.749 -1.058 1.00 45.75 164 ILE A N 1
ATOM 1296 C CA . ILE A 1 164 ? -6.217 40.028 0.189 1.00 47.33 164 ILE A CA 1
ATOM 1297 C C . ILE A 1 164 ? -5.203 40.576 1.197 1.00 48.88 164 ILE A C 1
ATOM 1298 O O . ILE A 1 164 ? -5.392 40.482 2.411 1.00 48.48 164 ILE A O 1
ATOM 1303 N N . TYR A 1 165 ? -4.109 41.125 0.678 1.00 48.91 165 TYR A N 1
ATOM 1304 C CA . TYR A 1 165 ? -3.083 41.723 1.513 1.00 50.86 165 TYR A CA 1
ATOM 1305 C C . TYR A 1 165 ? -3.603 43.097 1.886 1.00 55.45 165 TYR A C 1
ATOM 1306 O O . TYR A 1 165 ? -3.820 43.943 1.016 1.00 59.74 165 TYR A O 1
ATOM 1315 N N . ASN A 1 166 ? -3.841 43.309 3.173 1.00 58.68 166 ASN A N 1
ATOM 1316 C CA . ASN A 1 166 ? -4.351 44.587 3.651 1.00 60.74 166 ASN A CA 1
ATOM 1317 C C . ASN A 1 166 ? -3.256 45.640 3.680 1.00 60.77 166 ASN A C 1
ATOM 1318 O O . ASN A 1 166 ? -2.625 45.870 4.712 1.00 61.45 166 ASN A O 1
ATOM 1323 N N . ASN A 1 167 ? -3.075 46.309 2.547 1.00 62.14 167 ASN A N 1
ATOM 1324 C CA . ASN A 1 167 ? -2.047 47.334 2.392 1.00 63.86 167 ASN A CA 1
ATOM 1325 C C . ASN A 1 167 ? -2.083 48.533 3.335 1.00 64.35 167 ASN A C 1
ATOM 1326 O O . ASN A 1 167 ? -1.299 49.469 3.171 1.00 65.79 167 ASN A O 1
ATOM 1331 N N . LEU A 1 168 ? -2.992 48.523 4.306 1.00 62.79 168 LEU A N 1
ATOM 1332 C CA . LEU A 1 168 ? -3.071 49.615 5.270 1.00 61.14 168 LEU A CA 1
ATOM 1333 C C . LEU A 1 168 ? -2.234 49.274 6.505 1.00 59.48 168 LEU A C 1
ATOM 1334 O O . LEU A 1 168 ? -2.182 50.042 7.467 1.00 58.56 168 LEU A O 1
ATOM 1339 N N . LEU A 1 169 ? -1.607 48.102 6.478 1.00 57.78 169 LEU A N 1
ATOM 1340 C CA . LEU A 1 169 ? -0.752 47.650 7.570 1.00 56.39 169 LEU A CA 1
ATOM 1341 C C . LEU A 1 169 ? 0.696 47.661 7.085 1.00 57.62 169 LEU A C 1
ATOM 1342 O O . LEU A 1 169 ? 0.958 47.484 5.886 1.00 56.60 169 LEU A O 1
ATOM 1347 N N . PRO A 1 170 ? 1.650 47.937 7.994 1.00 57.11 170 PRO A N 1
ATOM 1348 C CA . PRO A 1 170 ? 3.070 47.965 7.633 1.00 55.81 170 PRO A CA 1
ATOM 1349 C C . PRO A 1 170 ? 3.565 46.592 7.160 1.00 55.86 170 PRO A C 1
ATOM 1350 O O . PRO A 1 170 ? 2.942 45.558 7.434 1.00 56.31 170 PRO A O 1
ATOM 1354 N N . GLU A 1 171 ? 4.690 46.594 6.454 1.00 54.83 171 GLU A N 1
ATOM 1355 C CA . GLU A 1 171 ? 5.279 45.374 5.921 1.00 54.42 171 GLU A CA 1
ATOM 1356 C C . GLU A 1 171 ? 5.577 44.334 6.997 1.00 55.15 171 GLU A C 1
ATOM 1357 O O . GLU A 1 171 ? 5.839 44.673 8.156 1.00 57.56 171 GLU A O 1
ATOM 1363 N N . GLY A 1 172 ? 5.498 43.066 6.609 1.00 55.19 172 GLY A N 1
ATOM 1364 C CA . GLY A 1 172 ? 5.767 41.979 7.530 1.00 56.30 172 GLY A CA 1
ATOM 1365 C C . GLY A 1 172 ? 4.614 41.659 8.458 1.00 57.86 172 GLY A C 1
ATOM 1366 O O . GLY A 1 172 ? 4.733 40.788 9.320 1.00 60.29 172 GLY A O 1
ATOM 1367 N N . ASN A 1 173 ? 3.502 42.368 8.308 1.00 58.29 173 ASN A N 1
ATOM 1368 C CA . ASN A 1 173 ? 2.343 42.127 9.153 1.00 59.83 173 ASN A CA 1
ATOM 1369 C C . ASN A 1 173 ? 1.060 42.439 8.402 1.00 60.38 173 ASN A C 1
ATOM 1370 O O . ASN A 1 173 ? -0.009 42.549 9.003 1.00 63.92 173 ASN A O 1
ATOM 1375 N N . ARG A 1 174 ? 1.157 42.503 7.077 1.00 59.79 174 ARG A N 1
ATOM 1376 C CA . ARG A 1 174 ? 0.005 42.820 6.242 1.00 58.19 174 ARG A CA 1
ATOM 1377 C C . ARG A 1 174 ? -1.067 41.734 6.341 1.00 55.69 174 ARG A C 1
ATOM 1378 O O . ARG A 1 174 ? -2.265 42.020 6.267 1.00 54.77 174 ARG A O 1
ATOM 1386 N N . LEU A 1 175 ? -0.631 40.491 6.525 1.00 53.97 175 LEU A N 1
ATOM 1387 C CA . LEU A 1 175 ? -1.544 39.356 6.614 1.00 53.89 175 LEU A CA 1
ATOM 1388 C C . LEU A 1 175 ? -2.030 39.061 8.026 1.00 54.88 175 LEU A C 1
ATOM 1389 O O . LEU A 1 175 ? -2.574 37.987 8.281 1.00 53.63 175 LEU A O 1
ATOM 1394 N N . TYR A 1 176 ? -1.901 40.046 8.910 1.00 56.44 176 TYR A N 1
ATOM 1395 C CA . TYR A 1 176 ? -2.293 39.921 10.313 1.00 56.01 176 TYR A CA 1
ATOM 1396 C C . TYR A 1 176 ? -3.510 39.053 10.653 1.00 54.25 176 TYR A C 1
ATOM 1397 O O . TYR A 1 176 ? -3.359 37.885 11.0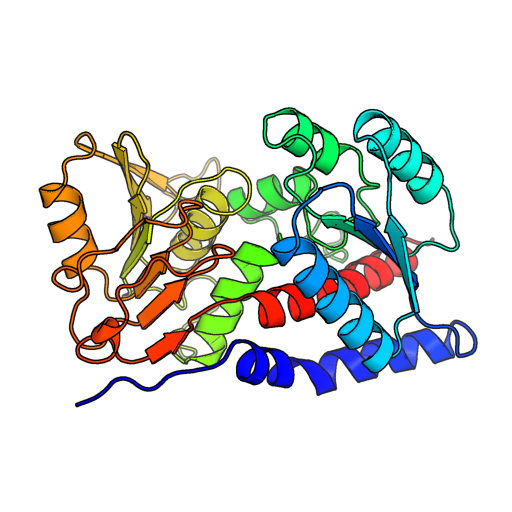03 1.00 55.46 176 TYR A O 1
ATOM 1406 N N . GLY A 1 177 ? -4.708 39.619 10.542 1.00 51.69 177 GLY A N 1
ATOM 1407 C CA . GLY A 1 177 ? -5.910 38.884 10.900 1.00 51.34 177 GLY A CA 1
ATOM 1408 C C . GLY A 1 177 ? -6.477 37.837 9.957 1.00 52.48 177 GLY A C 1
ATOM 1409 O O . GLY A 1 177 ? -7.659 37.514 10.062 1.00 53.02 177 GLY A O 1
ATOM 1410 N N . LYS A 1 178 ? -5.668 37.292 9.054 1.00 52.75 178 LYS A N 1
ATOM 1411 C CA . LYS A 1 178 ? -6.161 36.283 8.112 1.00 51.10 178 LYS A CA 1
ATOM 1412 C C . LYS A 1 178 ? -5.698 34.879 8.497 1.00 50.75 178 LYS A C 1
ATOM 1413 O O . LYS A 1 178 ? -4.824 34.717 9.353 1.00 51.24 178 LYS A O 1
ATOM 1419 N N . LYS A 1 179 ? -6.296 33.868 7.873 1.00 49.40 179 LYS A N 1
ATOM 1420 C CA . LYS A 1 179 ? -5.940 32.478 8.145 1.00 49.24 179 LYS A CA 1
ATOM 1421 C C . LYS A 1 179 ? -5.856 31.688 6.841 1.00 47.90 179 LYS A C 1
ATOM 1422 O O . LYS A 1 179 ? -6.796 31.697 6.042 1.00 48.30 179 LYS A O 1
ATOM 1428 N N . CYS A 1 180 ? -4.749 30.975 6.651 1.00 45.16 180 CYS A N 1
ATOM 1429 C CA . CYS A 1 180 ? -4.529 30.198 5.438 1.00 43.53 180 CYS A CA 1
ATOM 1430 C C . CYS A 1 180 ? -4.254 28.732 5.740 1.00 43.12 180 CYS A C 1
ATOM 1431 O O . CYS A 1 180 ? -3.825 28.390 6.839 1.00 44.15 180 CYS A O 1
ATOM 1434 N N . ILE A 1 181 ? -4.510 27.872 4.758 1.00 43.01 181 ILE A N 1
ATOM 1435 C CA . ILE A 1 181 ? -4.254 26.440 4.877 1.00 42.61 181 ILE A CA 1
ATOM 1436 C C . ILE A 1 181 ? -3.570 25.998 3.586 1.00 41.28 181 ILE A C 1
ATOM 1437 O O . ILE A 1 181 ? -4.020 26.337 2.491 1.00 41.69 181 ILE A O 1
ATOM 1442 N N . VAL A 1 182 ? -2.459 25.284 3.729 1.00 40.91 182 VAL A N 1
ATOM 1443 C CA . VAL A 1 182 ? -1.669 24.809 2.597 1.00 40.03 182 VAL A CA 1
ATOM 1444 C C . VAL A 1 182 ? -1.700 23.287 2.517 1.00 41.51 182 VAL A C 1
ATOM 1445 O O . VAL A 1 182 ? -1.147 22.606 3.382 1.00 43.50 182 VAL A O 1
ATOM 1449 N N . ILE A 1 183 ? -2.336 22.755 1.479 1.00 42.28 183 ILE A N 1
ATOM 1450 C CA . ILE A 1 183 ? -2.423 21.309 1.301 1.00 41.48 183 ILE A CA 1
ATOM 1451 C C . ILE A 1 183 ? -1.198 20.788 0.541 1.00 41.08 183 ILE A C 1
ATOM 1452 O O . ILE A 1 183 ? -1.286 20.478 -0.652 1.00 42.21 183 ILE A O 1
ATOM 1457 N N . ASN A 1 184 ? -0.064 20.734 1.243 1.00 40.16 184 ASN A N 1
ATOM 1458 C CA . ASN A 1 184 ? 1.234 20.268 0.730 1.00 40.05 184 ASN A CA 1
ATOM 1459 C C . ASN A 1 184 ? 2.335 20.901 1.572 1.00 38.77 184 ASN A C 1
ATOM 1460 O O . ASN A 1 184 ? 2.290 22.094 1.862 1.00 40.11 184 ASN A O 1
ATOM 1465 N N . ARG A 1 185 ? 3.335 20.114 1.946 1.00 37.07 185 ARG A N 1
ATOM 1466 C CA . ARG A 1 185 ? 4.432 20.636 2.740 1.00 33.96 185 ARG A CA 1
ATOM 1467 C C . ARG A 1 185 ? 5.772 20.156 2.197 1.00 32.17 185 ARG A C 1
ATOM 1468 O O . ARG A 1 185 ? 6.573 19.567 2.913 1.00 31.57 185 ARG A O 1
ATOM 1476 N N . SER A 1 186 ? 6.011 20.418 0.918 1.00 34.31 186 SER A N 1
ATOM 1477 C CA . SER A 1 186 ? 7.262 20.023 0.282 1.00 37.15 186 SER A CA 1
ATOM 1478 C C . SER A 1 186 ? 8.373 20.988 0.667 1.00 35.05 186 SER A C 1
ATOM 1479 O O . SER A 1 186 ? 8.126 22.168 0.901 1.00 33.17 186 SER A O 1
ATOM 1482 N N . GLU A 1 187 ? 9.599 20.487 0.693 1.00 35.76 187 GLU A N 1
ATOM 1483 C CA . GLU A 1 187 ? 10.752 21.306 1.027 1.00 37.70 187 GLU A CA 1
ATOM 1484 C C . GLU A 1 187 ? 10.960 22.324 -0.088 1.00 39.59 187 GLU A C 1
ATOM 1485 O O . GLU A 1 187 ? 11.518 23.399 0.125 1.00 41.95 187 GLU A O 1
ATOM 1491 N N . ILE A 1 188 ? 10.463 21.983 -1.272 1.00 43.46 188 ILE A N 1
ATOM 1492 C CA . ILE A 1 188 ? 10.575 22.834 -2.449 1.00 45.00 188 ILE A CA 1
ATOM 1493 C C . ILE A 1 188 ? 9.684 24.074 -2.374 1.00 44.92 188 ILE A C 1
ATOM 1494 O O . ILE A 1 188 ? 10.150 25.192 -2.573 1.00 43.95 188 ILE A O 1
ATOM 1499 N N . VAL A 1 189 ? 8.402 23.879 -2.084 1.00 43.83 189 VAL A N 1
ATOM 1500 C CA . VAL A 1 189 ? 7.486 25.010 -2.042 1.00 44.27 189 VAL A CA 1
ATOM 1501 C C . VAL A 1 189 ? 6.379 24.897 -0.996 1.00 43.70 189 VAL A C 1
ATOM 1502 O O . VAL A 1 189 ? 5.774 25.901 -0.619 1.00 45.22 189 VAL A O 1
ATOM 1506 N N . GLY A 1 190 ? 6.138 23.691 -0.495 1.00 42.66 190 GLY A N 1
ATOM 1507 C CA . GLY A 1 190 ? 5.094 23.512 0.502 1.00 43.23 190 GLY A CA 1
ATOM 1508 C C . GLY A 1 190 ? 5.401 24.201 1.823 1.00 42.64 190 GLY A C 1
ATOM 1509 O O . GLY A 1 190 ? 4.736 25.162 2.217 1.00 44.11 190 GLY A O 1
ATOM 1510 N N . ARG A 1 191 ? 6.431 23.715 2.503 1.00 41.40 191 ARG A N 1
ATOM 1511 C CA . ARG A 1 191 ? 6.840 24.271 3.785 1.00 37.50 191 ARG A CA 1
ATOM 1512 C C . ARG A 1 191 ? 7.234 25.749 3.652 1.00 37.00 191 ARG A C 1
ATOM 1513 O O . ARG A 1 191 ? 6.754 26.589 4.419 1.00 38.33 191 ARG A O 1
ATOM 1521 N N . PRO A 1 192 ? 8.088 26.091 2.664 1.00 33.28 192 PRO A N 1
ATOM 1522 C CA . PRO A 1 192 ? 8.513 27.482 2.469 1.00 30.63 192 PRO A CA 1
ATOM 1523 C C . PRO A 1 192 ? 7.357 28.481 2.371 1.00 33.73 192 PRO A C 1
ATOM 1524 O O . PRO A 1 192 ? 7.369 29.526 3.031 1.00 34.45 192 PRO A O 1
ATOM 1528 N N . LEU A 1 193 ? 6.363 28.159 1.548 1.00 33.73 193 LEU A N 1
ATOM 1529 C CA . LEU A 1 193 ? 5.204 29.027 1.369 1.00 32.85 193 LEU A CA 1
ATOM 1530 C C . LEU A 1 193 ? 4.490 29.267 2.698 1.00 36.51 193 LEU A C 1
ATOM 1531 O O . LEU A 1 193 ? 4.254 30.415 3.094 1.00 37.48 193 LEU A O 1
ATOM 1536 N N . ALA A 1 194 ? 4.150 28.168 3.373 1.00 37.83 194 ALA A N 1
ATOM 1537 C CA . ALA A 1 194 ? 3.450 28.205 4.652 1.00 34.22 194 ALA A CA 1
ATOM 1538 C C . ALA A 1 194 ? 4.144 29.140 5.630 1.00 33.96 194 ALA A C 1
ATOM 1539 O O . ALA A 1 194 ? 3.507 29.993 6.252 1.00 33.11 194 ALA A O 1
ATOM 1541 N N . ALA A 1 195 ? 5.462 29.000 5.726 1.00 33.96 195 ALA A N 1
ATOM 1542 C CA . ALA A 1 195 ? 6.260 29.830 6.620 1.00 35.78 195 ALA A CA 1
ATOM 1543 C C . ALA A 1 195 ? 6.269 31.282 6.166 1.00 38.17 195 ALA A C 1
ATOM 1544 O O . ALA A 1 195 ? 6.153 32.199 6.988 1.00 38.68 195 ALA A O 1
ATOM 1546 N N . LEU A 1 196 ? 6.412 31.481 4.857 1.00 40.51 196 LEU A N 1
ATOM 1547 C CA . LEU A 1 196 ? 6.448 32.816 4.269 1.00 38.64 196 LEU A CA 1
ATOM 1548 C C . LEU A 1 196 ? 5.173 33.575 4.603 1.00 36.61 196 LEU A C 1
ATOM 1549 O O . LEU A 1 196 ? 5.217 34.769 4.900 1.00 37.37 196 LEU A O 1
ATOM 1554 N N . LEU A 1 197 ? 4.047 32.871 4.581 1.00 33.99 197 LEU A N 1
ATOM 1555 C CA . LEU A 1 197 ? 2.763 33.476 4.900 1.00 36.78 197 LEU A CA 1
ATOM 1556 C C . LEU A 1 197 ? 2.663 33.789 6.396 1.00 39.12 197 LEU A C 1
ATOM 1557 O O . LEU A 1 197 ? 2.256 34.891 6.784 1.00 37.88 197 LEU A O 1
ATOM 1562 N N . ALA A 1 198 ? 3.073 32.832 7.227 1.00 39.86 198 ALA A N 1
ATOM 1563 C CA . ALA A 1 198 ? 3.029 32.985 8.681 1.00 40.11 198 ALA A CA 1
ATOM 1564 C C . ALA A 1 198 ? 3.771 34.230 9.169 1.00 40.85 198 ALA A C 1
ATOM 1565 O O . ALA A 1 198 ? 3.279 34.965 10.030 1.00 40.97 198 ALA A O 1
ATOM 1567 N N . ASN A 1 199 ? 4.945 34.477 8.598 1.00 41.22 199 ASN A N 1
ATOM 1568 C CA . ASN A 1 199 ? 5.748 35.631 8.982 1.00 43.04 199 ASN A CA 1
ATOM 1569 C C . ASN A 1 199 ? 5.171 36.979 8.554 1.00 43.90 199 ASN A C 1
ATOM 1570 O O . ASN A 1 199 ? 5.706 38.027 8.921 1.00 43.92 199 ASN A O 1
ATOM 1575 N N . ASP A 1 200 ? 4.101 36.957 7.764 1.00 45.53 200 ASP A N 1
ATOM 1576 C CA . ASP A 1 200 ? 3.462 38.195 7.323 1.00 45.08 200 ASP A CA 1
ATOM 1577 C C . ASP A 1 200 ? 2.267 38.449 8.240 1.00 43.46 200 ASP A C 1
ATOM 1578 O O . ASP A 1 200 ? 1.598 39.477 8.145 1.00 43.17 200 ASP A O 1
ATOM 1583 N N . GLY A 1 201 ? 1.987 37.493 9.120 1.00 41.73 201 GLY A N 1
ATOM 1584 C CA . GLY A 1 201 ? 0.886 37.654 10.046 1.00 42.41 201 GLY A CA 1
ATOM 1585 C C . GLY A 1 201 ? -0.002 36.438 10.184 1.00 44.40 201 GLY A C 1
ATOM 1586 O O . GLY A 1 201 ? 0.018 35.757 11.207 1.00 46.39 201 GLY A O 1
ATOM 1587 N N . ALA A 1 202 ? -0.763 36.163 9.133 1.00 45.79 202 ALA A N 1
ATOM 1588 C CA . ALA A 1 202 ? -1.711 35.052 9.088 1.00 47.29 202 ALA A CA 1
ATOM 1589 C C . ALA A 1 202 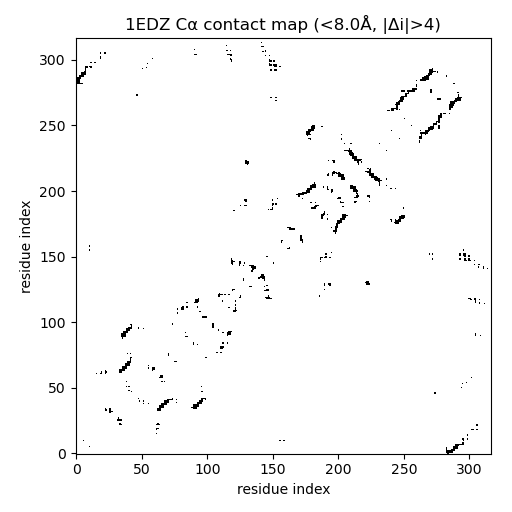? -1.300 33.738 9.740 1.00 47.18 202 ALA A C 1
ATOM 1590 O O . ALA A 1 202 ? -0.151 33.300 9.635 1.00 49.09 202 ALA A O 1
ATOM 1592 N N . THR A 1 203 ? -2.273 33.099 10.382 1.00 43.43 203 THR A N 1
ATOM 1593 C CA . THR A 1 203 ? -2.070 31.810 11.031 1.00 40.15 203 THR A CA 1
ATOM 1594 C C . THR A 1 203 ? -2.157 30.774 9.909 1.00 40.86 203 THR A C 1
ATOM 1595 O O . THR A 1 203 ? -3.122 30.779 9.142 1.00 43.46 203 THR A O 1
ATOM 1599 N N . VAL A 1 204 ? -1.166 29.893 9.801 1.00 40.36 204 VAL A N 1
ATOM 1600 C CA . VAL A 1 204 ? -1.164 28.901 8.726 1.00 41.85 204 VAL A CA 1
ATOM 1601 C C . VAL A 1 204 ? -1.361 27.444 9.149 1.00 43.21 204 VAL A C 1
ATOM 1602 O O . VAL A 1 204 ? -0.616 26.922 9.978 1.00 44.59 204 VAL A O 1
ATOM 1606 N N . TYR A 1 205 ? -2.367 26.796 8.562 1.00 43.34 205 TYR A N 1
ATOM 1607 C CA . TYR A 1 205 ? -2.664 25.390 8.821 1.00 42.95 205 TYR A CA 1
ATOM 1608 C C . TYR A 1 205 ? -1.933 24.591 7.751 1.00 41.96 205 TYR A C 1
ATOM 1609 O O . TYR A 1 205 ? -2.421 24.469 6.627 1.00 42.87 205 TYR A O 1
ATOM 1618 N N . SER A 1 206 ? -0.752 24.087 8.070 1.00 39.82 206 SER A N 1
ATOM 1619 C CA . SER A 1 206 ? -0.004 23.311 7.099 1.00 37.96 206 SER A CA 1
ATOM 1620 C C . SER A 1 206 ? -0.484 21.874 7.103 1.00 39.33 206 SER A C 1
ATOM 1621 O O . SER A 1 206 ? -0.574 21.243 8.159 1.00 41.02 206 SER A O 1
ATOM 1624 N N . VAL A 1 207 ? -0.753 21.351 5.914 1.00 40.91 207 VAL A N 1
ATOM 1625 C CA . VAL A 1 207 ? -1.224 19.982 5.763 1.00 40.26 207 VAL A CA 1
ATOM 1626 C C . VAL A 1 207 ? -0.133 19.105 5.158 1.00 40.04 207 VAL A C 1
ATOM 1627 O O . VAL A 1 207 ? 0.599 19.535 4.266 1.00 43.69 207 VAL A O 1
ATOM 1631 N N . ASP A 1 208 ? -0.024 17.884 5.665 1.00 39.13 208 ASP A N 1
ATOM 1632 C CA . ASP A 1 208 ? 0.967 16.921 5.202 1.00 39.11 208 ASP A CA 1
ATOM 1633 C C . ASP A 1 208 ? 0.257 15.576 5.097 1.00 41.23 208 ASP A C 1
ATOM 1634 O O . ASP A 1 208 ? -0.755 15.349 5.771 1.00 44.54 208 ASP A O 1
ATOM 1639 N N . VAL A 1 209 ? 0.794 14.682 4.274 1.00 40.59 209 VAL A N 1
ATOM 1640 C CA . VAL A 1 209 ? 0.194 13.365 4.081 1.00 40.73 209 VAL A CA 1
ATOM 1641 C C . VAL A 1 209 ? 0.017 12.604 5.398 1.00 43.45 209 VAL A C 1
ATOM 1642 O O . VAL A 1 209 ? -0.964 11.884 5.584 1.00 42.17 209 VAL A O 1
ATOM 1646 N N . ASN A 1 210 ? 0.964 12.769 6.313 1.00 46.24 210 ASN A N 1
ATOM 1647 C CA . ASN A 1 210 ? 0.889 12.093 7.598 1.00 47.97 210 ASN A CA 1
ATOM 1648 C C . ASN A 1 210 ? 0.242 12.912 8.714 1.00 47.70 210 ASN A C 1
ATOM 1649 O O . ASN A 1 210 ? -0.599 12.389 9.439 1.00 49.57 210 ASN A O 1
ATOM 1654 N N . ASN A 1 211 ? 0.614 14.185 8.851 1.00 47.21 211 ASN A N 1
ATOM 1655 C CA . ASN A 1 211 ? 0.050 15.020 9.917 1.00 46.52 211 ASN A CA 1
ATOM 1656 C C . ASN A 1 211 ? -0.278 16.460 9.530 1.00 46.35 211 ASN A C 1
ATOM 1657 O O . ASN A 1 211 ? 0.022 16.909 8.425 1.00 46.97 211 ASN A O 1
ATOM 1662 N N . ILE A 1 212 ? -0.890 17.179 10.465 1.00 46.47 212 ILE A N 1
ATOM 1663 C CA . ILE A 1 212 ? -1.272 18.577 10.276 1.00 46.73 212 ILE A CA 1
ATOM 1664 C C . ILE A 1 212 ? -0.410 19.397 11.240 1.00 45.95 212 ILE A C 1
ATOM 1665 O O . ILE A 1 212 ? 0.113 18.853 12.210 1.00 46.80 212 ILE A O 1
ATOM 1670 N N . GLN A 1 213 ? -0.250 20.690 10.967 1.00 43.98 213 GLN A N 1
ATOM 1671 C CA . GLN A 1 213 ? 0.534 21.587 11.822 1.00 42.00 213 GLN A CA 1
ATOM 1672 C C . GLN A 1 213 ? 0.006 23.017 11.703 1.00 40.19 213 GLN A C 1
ATOM 1673 O O . GLN A 1 213 ? -0.781 23.321 10.803 1.00 41.76 213 GLN A O 1
ATOM 1679 N N . LYS A 1 214 ? 0.437 23.891 12.607 1.00 36.22 214 LYS A N 1
ATOM 1680 C CA . LYS A 1 214 ? -0.014 25.276 12.603 1.00 35.46 214 LYS A CA 1
ATOM 1681 C C . LYS A 1 214 ? 1.143 26.254 12.738 1.00 35.57 214 LYS A C 1
ATOM 1682 O O . LYS A 1 214 ? 1.699 26.444 13.818 1.00 36.31 214 LYS A O 1
ATOM 1688 N N . PHE A 1 215 ? 1.518 26.855 11.618 1.00 36.52 215 PHE A N 1
ATOM 1689 C CA . PHE A 1 215 ? 2.607 27.816 11.594 1.00 38.09 215 PHE A CA 1
ATOM 1690 C C . PHE A 1 215 ? 2.083 29.181 12.003 1.00 37.67 215 PHE A C 1
ATOM 1691 O O . PHE A 1 215 ? 1.040 29.623 11.518 1.00 38.37 215 PHE A O 1
ATOM 1699 N N . THR A 1 216 ? 2.805 29.834 12.905 1.00 36.88 216 THR A N 1
ATOM 1700 C CA . THR A 1 216 ? 2.435 31.154 13.398 1.00 36.91 216 THR A CA 1
ATOM 1701 C C . THR A 1 216 ? 3.688 32.013 13.501 1.00 37.12 216 THR A C 1
ATOM 1702 O O . THR A 1 216 ? 4.790 31.544 13.207 1.00 39.54 216 THR A O 1
ATOM 1706 N N . ARG A 1 217 ? 3.523 33.262 13.928 1.00 37.51 217 ARG A N 1
ATOM 1707 C CA . ARG A 1 217 ? 4.651 34.178 14.083 1.00 38.58 217 ARG A CA 1
ATOM 1708 C C . ARG A 1 217 ? 5.701 33.584 15.030 1.00 38.52 217 ARG A C 1
ATOM 1709 O O . ARG A 1 217 ? 5.368 32.811 15.933 1.00 38.18 217 ARG A O 1
ATOM 1717 N N . GLY A 1 218 ? 6.962 33.947 14.815 1.00 37.84 218 GLY A N 1
ATOM 1718 C CA . GLY A 1 218 ? 8.043 33.441 15.641 1.00 35.43 218 GLY A CA 1
ATOM 1719 C C . GLY A 1 218 ? 7.942 33.779 17.116 1.00 33.75 218 GLY A C 1
ATOM 1720 O O . GLY A 1 218 ? 7.705 34.931 17.488 1.00 31.87 218 GLY A O 1
ATOM 1721 N N . GLU A 1 219 ? 8.139 32.766 17.955 1.00 32.78 219 GLU A N 1
ATOM 1722 C CA . GLU A 1 219 ? 8.079 32.925 19.403 1.00 32.63 219 GLU A CA 1
ATOM 1723 C C . GLU A 1 219 ? 9.471 32.831 20.003 1.00 33.15 219 GLU A C 1
ATOM 1724 O O . GLU A 1 219 ? 9.678 32.134 20.998 1.00 33.98 219 GLU A O 1
ATOM 1730 N N . SER A 1 220 ? 10.433 33.527 19.414 1.00 33.30 220 SER A N 1
ATOM 1731 C CA . SER A 1 220 ? 11.791 33.464 19.925 1.00 33.81 220 SER A CA 1
ATOM 1732 C C . SER A 1 220 ? 12.637 34.702 19.667 1.00 37.54 220 SER A C 1
ATOM 1733 O O . SER A 1 220 ? 12.409 35.444 18.711 1.00 41.37 220 SER A O 1
ATOM 1736 N N . LEU A 1 221 ? 13.622 34.909 20.536 1.00 40.57 221 LEU A N 1
ATOM 1737 C CA . LEU A 1 221 ? 14.540 36.035 20.426 1.00 43.68 221 LEU A CA 1
ATOM 1738 C C . LEU A 1 221 ? 15.857 35.539 19.831 1.00 44.92 221 LEU A C 1
ATOM 1739 O O . LEU A 1 221 ? 16.646 36.325 19.306 1.00 46.95 221 LEU A O 1
ATOM 1744 N N . LYS A 1 222 ? 16.084 34.229 19.913 1.00 43.27 222 LYS A N 1
ATOM 1745 C CA . LYS A 1 222 ? 17.310 33.630 19.402 1.00 38.99 222 LYS A CA 1
ATOM 1746 C C . LYS A 1 222 ? 17.288 33.446 17.891 1.00 34.60 222 LYS A C 1
ATOM 1747 O O . LYS A 1 222 ? 18.339 33.343 17.261 1.00 29.87 222 LYS A O 1
ATOM 1753 N N . LEU A 1 223 ? 16.092 33.414 17.312 1.00 34.01 223 LEU A N 1
ATOM 1754 C CA . LEU A 1 223 ? 15.947 33.250 15.872 1.00 32.14 223 LEU A CA 1
ATOM 1755 C C . LEU A 1 223 ? 14.621 33.823 15.374 1.00 32.99 223 LEU A C 1
ATOM 1756 O O . LEU A 1 223 ? 13.561 33.552 15.945 1.00 32.78 223 LEU A O 1
ATOM 1761 N N . ASN A 1 224 ? 14.688 34.612 14.304 1.00 33.04 224 ASN A N 1
ATOM 1762 C CA . ASN A 1 224 ? 13.498 35.217 13.706 1.00 30.46 224 ASN A CA 1
ATOM 1763 C C . ASN A 1 224 ? 12.902 34.250 12.684 1.00 31.39 224 ASN A C 1
ATOM 1764 O O . ASN A 1 224 ? 12.957 34.492 11.480 1.00 33.47 224 ASN A O 1
ATOM 1769 N N . LYS A 1 225 ? 12.359 33.142 13.176 1.00 32.66 225 LYS A N 1
ATOM 1770 C CA . LYS A 1 225 ? 11.778 32.108 12.329 1.00 28.99 225 LYS A CA 1
ATOM 1771 C C . LYS A 1 225 ? 10.373 31.752 12.794 1.00 29.20 225 LYS A C 1
ATOM 1772 O O . LYS A 1 225 ? 10.120 31.628 13.988 1.00 30.44 225 LYS A O 1
ATOM 1778 N N . HIS A 1 226 ? 9.462 31.588 11.841 1.00 30.23 226 HIS A N 1
ATOM 1779 C CA . HIS A 1 226 ? 8.078 31.228 12.137 1.00 31.05 226 HIS A CA 1
ATOM 1780 C C . HIS A 1 226 ? 8.012 30.129 13.195 1.00 34.52 226 HIS A C 1
ATOM 1781 O O . HIS A 1 226 ? 8.761 29.146 13.136 1.00 34.17 226 HIS A O 1
ATOM 1788 N N . HIS A 1 227 ? 7.109 30.284 14.153 1.00 37.55 227 HIS A N 1
ATOM 1789 C CA . HIS A 1 227 ? 6.958 29.282 15.194 1.00 37.95 227 HIS A CA 1
ATOM 1790 C C . HIS A 1 227 ? 6.069 28.165 14.666 1.00 37.95 227 HIS A C 1
ATOM 1791 O O . HIS A 1 227 ? 4.984 28.418 14.143 1.00 38.78 227 HIS A O 1
ATOM 1798 N N . VAL A 1 228 ? 6.542 26.932 14.783 1.00 37.60 228 VAL A N 1
ATOM 1799 C CA . VAL A 1 228 ? 5.778 25.787 14.314 1.00 38.10 228 VAL A CA 1
ATOM 1800 C C . VAL A 1 228 ? 5.001 25.116 15.440 1.00 39.75 228 VAL A C 1
ATOM 1801 O O . VAL A 1 228 ? 5.584 24.506 16.340 1.00 40.45 228 VAL A O 1
ATOM 1805 N N . GLU A 1 229 ? 3.690 25.300 15.434 1.00 40.98 229 GLU A N 1
ATOM 1806 C CA . GLU A 1 229 ? 2.857 24.664 16.437 1.00 43.98 229 GLU A CA 1
ATOM 1807 C C . GLU A 1 229 ? 2.457 23.339 15.790 1.00 46.76 229 GLU A C 1
ATOM 1808 O O . GLU A 1 229 ? 2.287 23.267 14.567 1.00 48.17 229 GLU A O 1
ATOM 1814 N N . ASP A 1 230 ? 2.375 22.283 16.589 1.00 48.24 230 ASP A N 1
ATOM 1815 C CA . ASP A 1 230 ? 2.012 20.968 16.076 1.00 46.37 230 ASP A CA 1
ATOM 1816 C C . ASP A 1 230 ? 0.552 20.692 16.406 1.00 47.77 230 ASP A C 1
ATOM 1817 O O . ASP A 1 230 ? -0.024 21.345 17.282 1.00 48.06 230 ASP A O 1
ATOM 1822 N N . LEU A 1 231 ? -0.054 19.755 15.684 1.00 49.85 231 LEU A N 1
ATOM 1823 C CA . LEU A 1 231 ? -1.451 19.384 15.896 1.00 52.57 231 LEU A CA 1
ATOM 1824 C C . LEU A 1 231 ? -1.612 17.892 15.625 1.00 55.93 231 LEU A C 1
ATOM 1825 O O . LEU A 1 231 ? -0.731 17.265 15.037 1.00 59.42 231 LEU A O 1
ATOM 1830 N N . GLY A 1 232 ? -2.741 17.331 16.050 1.00 56.80 232 GLY A N 1
ATOM 1831 C CA . GLY A 1 232 ? -2.993 15.907 15.875 1.00 63.58 232 GLY A CA 1
ATOM 1832 C C . GLY A 1 232 ? -2.685 15.268 14.527 1.00 65.93 232 GLY A C 1
ATOM 1833 O O . GLY A 1 232 ? -2.646 15.946 13.493 1.00 69.71 232 GLY A O 1
ATOM 1834 N N . GLU A 1 233 ? -2.482 13.949 14.549 1.00 65.13 233 GLU A N 1
ATOM 1835 C CA . GLU A 1 233 ? -2.188 13.158 13.353 1.00 65.40 233 GLU A CA 1
ATOM 1836 C C . GLU A 1 233 ? -3.235 13.470 12.283 1.00 63.53 233 GLU A C 1
ATOM 1837 O O . GLU A 1 233 ? -4.384 13.775 12.611 1.00 64.86 233 GLU A O 1
ATOM 1843 N N . TYR A 1 234 ? -2.855 13.383 11.012 1.00 61.58 234 TYR A N 1
ATOM 1844 C CA . TYR A 1 234 ? -3.785 13.693 9.930 1.00 61.44 234 TYR A CA 1
ATOM 1845 C C . TYR A 1 234 ? -5.030 12.814 9.857 1.00 59.80 234 TYR A C 1
ATOM 1846 O O . TYR A 1 234 ? -4.969 11.657 9.448 1.00 60.43 234 TYR A O 1
ATOM 1855 N N . SER A 1 235 ? -6.161 13.384 10.257 1.00 58.40 235 SER A N 1
ATOM 1856 C CA . SER A 1 235 ? -7.444 12.702 10.188 1.00 57.27 235 SER A CA 1
ATOM 1857 C C . SER A 1 235 ? -8.279 13.542 9.236 1.00 59.00 235 SER A C 1
ATOM 1858 O O . SER A 1 235 ? -8.287 14.772 9.338 1.00 59.10 235 SER A O 1
ATOM 1861 N N . GLU A 1 236 ? -8.943 12.884 8.290 1.00 60.41 236 GLU A N 1
ATOM 1862 C CA . GLU A 1 236 ? -9.761 13.565 7.286 1.00 60.19 236 GLU A CA 1
ATOM 1863 C C . GLU A 1 236 ? -10.622 14.677 7.875 1.00 59.78 236 GLU A C 1
ATOM 1864 O O . GLU A 1 236 ? -10.583 15.819 7.411 1.00 61.24 236 GLU A O 1
ATOM 1870 N N . ASP A 1 237 ? -11.349 14.359 8.939 1.00 58.62 237 ASP A N 1
ATOM 1871 C CA . ASP A 1 237 ? -12.206 15.344 9.582 1.00 58.59 237 ASP A CA 1
ATOM 1872 C C . ASP A 1 237 ? -11.417 16.504 10.191 1.00 56.95 237 ASP A C 1
ATOM 1873 O O . ASP A 1 237 ? -11.934 17.615 10.298 1.00 54.73 237 ASP A O 1
ATOM 1878 N N . LEU A 1 238 ? -10.181 16.244 10.608 1.00 56.09 238 LEU A N 1
ATOM 1879 C CA . LEU A 1 238 ? -9.326 17.281 11.183 1.00 56.23 238 LEU A CA 1
ATOM 1880 C C . LEU A 1 238 ? -9.053 18.312 10.085 1.00 55.54 238 LEU A C 1
ATOM 1881 O O . LEU A 1 238 ? -9.245 19.517 10.281 1.00 54.65 238 LEU A O 1
ATOM 1886 N N . LEU A 1 239 ? -8.653 17.809 8.920 1.00 55.50 239 LEU A N 1
ATOM 1887 C CA . LEU A 1 239 ? -8.357 18.627 7.745 1.00 57.15 239 LEU A CA 1
ATOM 1888 C C . LEU A 1 239 ? -9.520 19.588 7.500 1.00 58.27 239 LEU A C 1
ATOM 1889 O O . LEU A 1 239 ? -9.327 20.740 7.096 1.00 57.99 239 LEU A O 1
ATOM 1894 N N . LYS A 1 240 ? -10.724 19.101 7.779 1.00 59.25 240 LYS A N 1
ATOM 1895 C CA . LYS A 1 240 ? -11.942 19.873 7.603 1.00 59.68 240 LYS A CA 1
ATOM 1896 C C . LYS A 1 240 ? -12.008 21.115 8.486 1.00 58.63 240 LYS A C 1
ATOM 1897 O O . LYS A 1 240 ? -11.991 22.232 7.970 1.00 56.76 240 LYS A O 1
ATOM 1903 N N . LYS A 1 241 ? -12.058 20.922 9.806 1.00 58.39 241 LYS A N 1
ATOM 1904 C CA . LYS A 1 241 ? -12.163 22.047 10.746 1.00 58.14 241 LYS A CA 1
ATOM 1905 C C . LYS A 1 241 ? -11.168 23.161 10.471 1.00 57.55 241 LYS A C 1
ATOM 1906 O O . LYS A 1 241 ? -11.520 24.344 10.508 1.00 56.34 241 LYS A O 1
ATOM 1912 N N . CYS A 1 242 ? -9.932 22.773 10.178 1.00 57.41 242 CYS A N 1
ATOM 1913 C CA . CYS A 1 242 ? -8.871 23.725 9.879 1.00 56.32 242 CYS A CA 1
ATOM 1914 C C . CYS A 1 242 ? -9.250 24.508 8.625 1.00 56.29 242 CYS A C 1
ATOM 1915 O O . CYS A 1 242 ? -9.337 25.735 8.647 1.00 54.17 242 CYS A O 1
ATOM 1918 N N . SER A 1 243 ? -9.534 23.771 7.557 1.00 57.46 243 SER A N 1
ATOM 1919 C CA . SER A 1 243 ? -9.911 24.344 6.270 1.00 60.55 243 SER A CA 1
ATOM 1920 C C . SER A 1 243 ? -11.072 25.336 6.392 1.00 60.68 243 SER A C 1
ATOM 1921 O O . SER A 1 243 ? -11.025 26.435 5.832 1.00 59.99 243 SER A O 1
ATOM 1924 N N . LEU A 1 244 ? -12.097 24.951 7.146 1.00 61.53 244 LEU A N 1
ATOM 1925 C CA . LEU A 1 244 ? -13.277 25.789 7.339 1.00 62.96 244 LEU A CA 1
ATOM 1926 C C . LEU A 1 244 ? -12.910 27.167 7.862 1.00 61.22 244 LEU A C 1
ATOM 1927 O O . LEU A 1 244 ? -13.333 28.186 7.313 1.00 60.50 244 LEU A O 1
ATOM 1932 N N . ASP A 1 245 ? -12.137 27.176 8.942 1.00 58.64 245 ASP A N 1
ATOM 1933 C CA . ASP A 1 245 ? -11.707 28.404 9.593 1.00 56.08 245 ASP A CA 1
ATOM 1934 C C . ASP A 1 245 ? -10.894 29.304 8.665 1.00 54.34 245 ASP A C 1
ATOM 1935 O O . ASP A 1 245 ? -11.208 30.484 8.505 1.00 52.44 245 ASP A O 1
ATOM 1940 N N . SER A 1 246 ? -9.871 28.733 8.038 1.00 53.75 246 SER A N 1
ATOM 1941 C CA . SER A 1 246 ? -9.000 29.479 7.136 1.00 53.40 246 SER A CA 1
ATOM 1942 C C . SER A 1 246 ? -9.654 29.885 5.816 1.00 51.91 246 SER A C 1
ATOM 1943 O O . SER A 1 246 ? -9.918 29.038 4.960 1.00 52.96 246 SER A O 1
ATOM 1946 N N . ASP A 1 247 ? -9.853 31.188 5.628 1.00 48.94 247 ASP A N 1
ATOM 1947 C CA . ASP A 1 247 ? -10.480 31.689 4.406 1.00 47.11 247 ASP A CA 1
ATOM 1948 C C .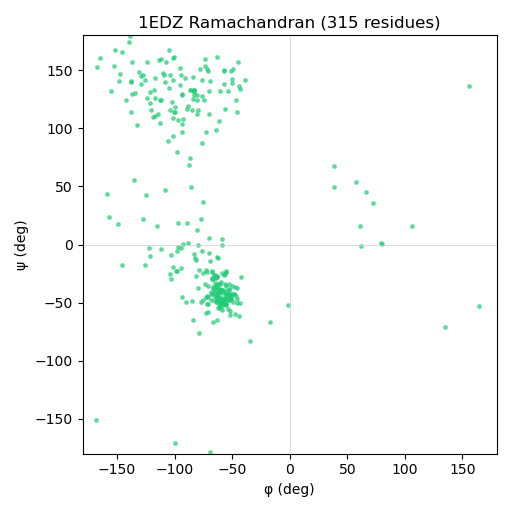 ASP A 1 247 ? -9.551 31.799 3.196 1.00 43.77 247 ASP A C 1
ATOM 1949 O O . ASP A 1 247 ? -9.902 32.413 2.186 1.00 44.46 247 ASP A O 1
ATOM 1954 N N . VAL A 1 248 ? -8.366 31.210 3.298 1.00 38.62 248 VAL A N 1
ATOM 1955 C CA . VAL A 1 248 ? -7.411 31.216 2.198 1.00 36.71 248 VAL A CA 1
ATOM 1956 C C . VAL A 1 248 ? -6.806 29.818 2.119 1.00 38.56 248 VAL A C 1
ATOM 1957 O O . VAL A 1 248 ? -6.116 29.375 3.039 1.00 38.64 248 VAL A O 1
ATOM 1961 N N . VAL A 1 249 ? -7.091 29.111 1.031 1.00 39.01 249 VAL A N 1
ATOM 1962 C CA . VAL A 1 249 ? -6.590 27.757 0.853 1.00 36.74 249 VAL A CA 1
ATOM 1963 C C . VAL A 1 249 ? -5.729 27.582 -0.388 1.00 37.57 249 VAL A C 1
ATOM 1964 O O . VAL A 1 249 ? -6.189 27.738 -1.522 1.00 40.83 249 VAL A O 1
ATOM 1968 N N . ILE A 1 250 ? -4.463 27.270 -0.156 1.00 37.57 250 ILE A N 1
ATOM 1969 C CA . ILE A 1 250 ? -3.518 27.039 -1.234 1.00 37.35 250 ILE A CA 1
ATOM 1970 C C . ILE A 1 250 ? -3.410 25.520 -1.334 1.00 38.22 250 ILE A C 1
ATOM 1971 O O . ILE A 1 250 ? -3.423 24.824 -0.314 1.00 38.28 250 ILE A O 1
ATOM 1976 N N . THR A 1 251 ? -3.309 25.001 -2.548 1.00 38.16 251 THR A N 1
ATOM 1977 C CA . THR A 1 251 ? -3.214 23.563 -2.738 1.00 38.46 251 THR A CA 1
ATOM 1978 C C . THR A 1 251 ? -2.171 23.228 -3.796 1.00 38.22 251 THR A C 1
ATOM 1979 O O . THR A 1 251 ? -2.046 23.935 -4.796 1.00 38.77 251 THR A O 1
ATOM 1983 N N . GLY A 1 252 ? -1.399 22.172 -3.556 1.00 39.41 252 GLY A N 1
ATOM 1984 C CA . GLY A 1 252 ? -0.370 21.789 -4.506 1.00 41.11 252 GLY A CA 1
ATOM 1985 C C . GLY A 1 252 ? 0.091 20.346 -4.408 1.00 41.44 252 GLY A C 1
ATOM 1986 O O . GLY A 1 252 ? 1.290 20.059 -4.479 1.00 40.07 252 GLY A O 1
ATOM 1987 N N . VAL A 1 253 ? -0.858 19.432 -4.249 1.00 40.20 253 VAL A N 1
ATOM 1988 C CA . VAL A 1 253 ? -0.537 18.015 -4.162 1.00 41.99 253 VAL A CA 1
ATOM 1989 C C . VAL A 1 253 ? -0.418 17.450 -5.587 1.00 44.62 253 VAL A C 1
ATOM 1990 O O . VAL A 1 253 ? -1.335 17.591 -6.397 1.00 43.64 253 VAL A O 1
ATOM 1994 N N . PRO A 1 254 ? 0.726 16.818 -5.907 1.00 47.41 254 PRO A N 1
ATOM 1995 C CA . PRO A 1 254 ? 1.064 16.208 -7.207 1.00 51.36 254 PRO A CA 1
ATOM 1996 C C . PRO A 1 254 ? 0.177 15.088 -7.776 1.00 53.19 254 PRO A C 1
ATOM 1997 O O . PRO A 1 254 ? 0.456 14.567 -8.858 1.00 51.74 254 PRO A O 1
ATOM 2001 N N . SER A 1 255 ? -0.874 14.709 -7.059 1.00 55.17 255 SER A N 1
ATOM 2002 C CA . SER A 1 255 ? -1.765 13.651 -7.529 1.00 56.09 255 SER A CA 1
ATOM 2003 C C . SER A 1 255 ? -2.682 14.176 -8.626 1.00 58.32 255 SER A C 1
ATOM 2004 O O . SER A 1 255 ? -3.362 15.186 -8.445 1.00 58.18 255 SER A O 1
ATOM 2007 N N . GLU A 1 256 ? -2.704 13.475 -9.755 1.00 60.39 256 GLU A N 1
ATOM 2008 C CA . GLU A 1 256 ? -3.550 13.854 -10.886 1.00 61.50 256 GLU A CA 1
ATOM 2009 C C . GLU A 1 256 ? -5.006 13.478 -10.624 1.00 59.88 256 GLU A C 1
ATOM 2010 O O . GLU A 1 256 ? -5.891 13.794 -11.415 1.00 57.76 256 GLU A O 1
ATOM 2016 N N . ASN A 1 257 ? -5.244 12.791 -9.512 1.00 60.56 257 ASN A N 1
ATOM 2017 C CA . ASN A 1 257 ? -6.588 12.369 -9.145 1.00 60.49 257 ASN A CA 1
ATOM 2018 C C . ASN A 1 257 ? -6.987 12.781 -7.727 1.00 60.12 257 ASN A C 1
ATOM 2019 O O . ASN A 1 257 ? -7.879 12.180 -7.120 1.00 57.70 257 ASN A O 1
ATOM 2024 N N . TYR A 1 258 ? -6.321 13.802 -7.194 1.00 60.06 258 TYR A N 1
ATOM 2025 C CA . TYR A 1 258 ? -6.650 14.291 -5.861 1.00 60.76 258 TYR A CA 1
ATOM 2026 C C . TYR A 1 258 ? -7.777 15.308 -5.985 1.00 59.40 258 TYR A C 1
ATOM 2027 O O . TYR A 1 258 ? -7.719 16.229 -6.796 1.00 58.17 258 TYR A O 1
ATOM 2036 N N . LYS A 1 259 ? -8.777 15.156 -5.132 1.00 59.30 259 LYS A N 1
ATOM 2037 C CA . LYS A 1 259 ? -9.935 16.033 -5.127 1.00 60.22 259 LYS A CA 1
ATOM 2038 C C . LYS A 1 259 ? -10.120 16.645 -3.747 1.00 56.89 259 LYS A C 1
ATOM 2039 O O . LYS A 1 259 ? -10.157 15.931 -2.744 1.00 56.84 259 LYS A O 1
ATOM 2045 N N . PHE A 1 260 ? -10.189 17.967 -3.689 1.00 53.33 260 PHE A N 1
ATOM 2046 C CA . PHE A 1 260 ? -10.383 18.650 -2.422 1.00 49.47 260 PHE A CA 1
ATOM 2047 C C . PHE A 1 260 ? -11.868 18.877 -2.198 1.00 48.90 260 PHE A C 1
ATOM 2048 O O . PHE A 1 260 ? -12.478 19.714 -2.859 1.00 44.65 260 PHE A O 1
ATOM 2056 N N . PRO A 1 261 ? -12.468 18.137 -1.253 1.00 51.79 261 PRO A N 1
ATOM 2057 C CA . PRO A 1 261 ? -13.895 18.263 -0.949 1.00 53.48 261 PRO A CA 1
ATOM 2058 C C . PRO A 1 261 ? -14.348 19.712 -0.823 1.00 53.48 261 PRO A C 1
ATOM 2059 O O . PRO A 1 261 ? -13.935 20.436 0.089 1.00 51.79 261 PRO A O 1
ATOM 2063 N N . THR A 1 262 ? -15.204 20.121 -1.751 1.00 55.46 262 THR A N 1
ATOM 2064 C CA . THR A 1 262 ? -15.741 21.471 -1.783 1.00 56.98 262 THR A CA 1
ATOM 2065 C C . THR A 1 262 ? -16.416 21.812 -0.454 1.00 57.02 262 THR A C 1
ATOM 2066 O O . THR A 1 262 ? -16.563 22.981 -0.097 1.00 55.01 262 THR A O 1
ATOM 2070 N N . GLU A 1 263 ? -16.824 20.780 0.276 1.00 59.38 263 GLU A N 1
ATOM 2071 C CA . GLU A 1 263 ? -17.482 20.940 1.568 1.00 61.27 263 GLU A CA 1
ATOM 2072 C C . GLU A 1 263 ? -16.595 21.692 2.548 1.00 61.18 263 GLU A C 1
ATOM 2073 O O . GLU A 1 263 ? -17.089 22.357 3.461 1.00 62.06 263 GLU A O 1
ATOM 2079 N N . TYR A 1 264 ? -15.292 21.626 2.311 1.00 59.04 264 TYR A N 1
ATOM 2080 C CA . TYR A 1 264 ? -14.310 22.264 3.169 1.00 57.76 264 TYR A CA 1
ATOM 2081 C C . TYR A 1 264 ? -14.218 23.785 3.087 1.00 57.33 264 TYR A C 1
ATOM 2082 O O . TYR A 1 264 ? -14.411 24.466 4.093 1.00 58.50 264 TYR A O 1
ATOM 2091 N N . ILE A 1 265 ? -13.926 24.321 1.905 1.00 56.44 265 ILE A N 1
ATOM 2092 C CA . ILE A 1 265 ? -13.806 25.774 1.750 1.00 54.87 265 ILE A CA 1
ATOM 2093 C C . ILE A 1 265 ? -14.962 26.568 2.342 1.00 53.86 265 ILE A C 1
ATOM 2094 O O . ILE A 1 265 ? -16.098 26.087 2.425 1.00 53.49 265 ILE A O 1
ATOM 2099 N N . LYS A 1 266 ? -14.665 27.786 2.769 1.00 53.94 266 LYS A N 1
ATOM 2100 C CA . LYS A 1 266 ? -15.680 28.636 3.354 1.00 57.01 266 LYS A CA 1
ATOM 2101 C C . LYS A 1 266 ? -16.067 29.759 2.411 1.00 55.41 266 LYS A C 1
ATOM 2102 O O . LYS A 1 266 ? -15.308 30.103 1.513 1.00 57.66 266 LYS A O 1
ATOM 2108 N N . GLU A 1 267 ? -17.264 30.305 2.600 1.00 54.21 267 GLU A N 1
ATOM 2109 C CA . GLU A 1 267 ? -17.751 31.388 1.760 1.00 55.92 267 GLU A CA 1
ATOM 2110 C C . GLU A 1 267 ? -16.736 32.522 1.731 1.00 56.25 267 GLU A C 1
ATOM 2111 O O . GLU A 1 267 ? -16.182 32.902 2.765 1.00 58.35 267 GLU A O 1
ATOM 2117 N N . GLY A 1 268 ? -16.438 32.998 0.529 1.00 55.07 268 GLY A N 1
ATOM 2118 C CA . GLY A 1 268 ? -15.485 34.081 0.374 1.00 51.53 268 GLY A CA 1
ATOM 2119 C C . GLY A 1 268 ? -14.042 33.625 0.437 1.00 50.32 268 GLY A C 1
ATOM 2120 O O . GLY A 1 268 ? -13.129 34.439 0.299 1.00 49.59 268 GLY A O 1
ATOM 2121 N N . ALA A 1 269 ? -13.827 32.326 0.615 1.00 49.75 269 ALA A N 1
ATOM 2122 C CA . ALA A 1 269 ? -12.474 31.791 0.695 1.00 49.41 269 ALA A CA 1
ATOM 2123 C C . ALA A 1 269 ? -11.775 31.849 -0.651 1.00 48.40 269 ALA A C 1
ATOM 2124 O O . ALA A 1 269 ? -12.354 31.504 -1.679 1.00 45.38 269 ALA A O 1
ATOM 2126 N N . VAL A 1 270 ? -10.547 32.349 -0.641 1.00 49.41 270 VAL A N 1
ATOM 2127 C CA . VAL A 1 270 ? -9.737 32.441 -1.846 1.00 48.89 270 VAL A CA 1
ATOM 2128 C C . VAL A 1 270 ? -9.093 31.072 -2.032 1.00 50.01 270 VAL A C 1
ATOM 2129 O O . VAL A 1 270 ? -8.569 30.492 -1.076 1.00 50.77 270 VAL A O 1
ATOM 2133 N N . CYS A 1 271 ? -9.157 30.543 -3.245 1.00 47.97 271 CYS A N 1
ATOM 2134 C CA . CYS A 1 271 ? -8.567 29.245 -3.522 1.00 47.15 271 CYS A CA 1
ATOM 2135 C C . CYS A 1 271 ? -7.520 29.356 -4.613 1.00 46.24 271 CYS A C 1
ATOM 2136 O O . CYS A 1 271 ? -7.765 29.963 -5.659 1.00 47.90 271 CYS A O 1
ATOM 2139 N N . ILE A 1 272 ? -6.346 28.785 -4.359 1.00 42.49 272 ILE A N 1
ATOM 2140 C CA . ILE A 1 272 ? -5.247 28.815 -5.315 1.00 38.66 272 ILE A CA 1
ATOM 2141 C C . ILE A 1 272 ? -4.585 27.443 -5.347 1.00 38.92 272 ILE A C 1
ATOM 2142 O O . ILE A 1 272 ? -4.448 26.789 -4.312 1.00 41.06 272 ILE A O 1
ATOM 2147 N N . ASN A 1 273 ? -4.210 27.001 -6.540 1.00 38.25 273 ASN A N 1
ATOM 2148 C CA . ASN A 1 273 ? -3.539 25.720 -6.713 1.00 39.82 273 ASN A CA 1
ATOM 2149 C C . ASN A 1 273 ? -2.243 25.962 -7.472 1.00 41.16 273 ASN A C 1
ATOM 2150 O O . ASN A 1 273 ? -2.203 26.788 -8.385 1.00 43.44 273 ASN A O 1
ATOM 2155 N N . PHE A 1 274 ? -1.182 25.256 -7.100 1.00 40.52 274 PHE A N 1
ATOM 2156 C CA . PHE A 1 274 ? 0.096 25.434 -7.774 1.00 42.04 274 PHE A CA 1
ATOM 2157 C C . PHE A 1 274 ? 0.649 24.153 -8.391 1.00 42.24 274 PHE A C 1
ATOM 2158 O O . PHE A 1 274 ? 1.695 24.166 -9.046 1.00 39.55 274 PHE A O 1
ATOM 2166 N N . ALA A 1 275 ? -0.052 23.045 -8.185 1.00 44.00 275 ALA A N 1
ATOM 2167 C CA . ALA A 1 275 ? 0.384 21.773 -8.744 1.00 47.37 275 ALA A CA 1
ATOM 2168 C C . ALA A 1 275 ? 0.160 21.822 -10.251 1.00 49.31 275 ALA A C 1
ATOM 2169 O O . ALA A 1 275 ? -0.747 22.513 -10.721 1.00 50.41 275 ALA A O 1
ATOM 2171 N N . CYS A 1 276 ? 0.970 21.084 -11.008 1.00 47.82 276 CYS A N 1
ATOM 2172 C CA . CYS A 1 276 ? 0.829 21.045 -12.463 1.00 45.42 276 CYS A CA 1
ATOM 2173 C C . CYS A 1 276 ? -0.375 20.178 -12.872 1.00 45.93 276 CYS A C 1
ATOM 2174 O O . CYS A 1 276 ? -0.347 19.481 -13.890 1.00 47.20 276 CYS A O 1
ATOM 2177 N N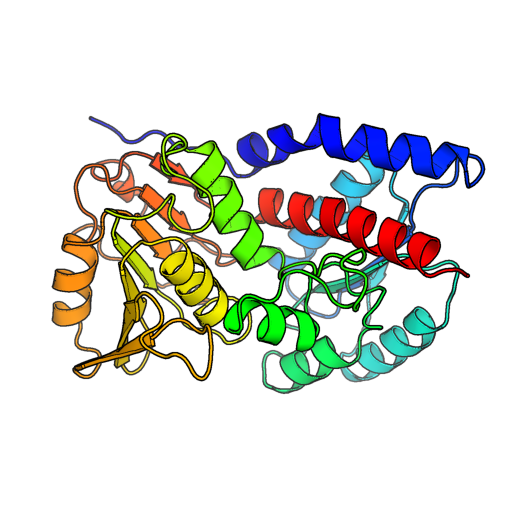 . THR A 1 277 ? -1.432 20.249 -12.064 1.00 45.04 277 THR A N 1
ATOM 2178 C CA . THR A 1 277 ? -2.670 19.511 -12.265 1.00 45.29 277 THR A CA 1
ATOM 2179 C C . THR A 1 277 ? -3.743 20.144 -11.378 1.00 46.55 277 THR A C 1
ATOM 2180 O O . THR A 1 277 ? -3.431 20.865 -10.428 1.00 47.69 277 THR A O 1
ATOM 2184 N N . LYS A 1 278 ? -5.002 19.887 -11.710 1.00 49.51 278 LYS A N 1
ATOM 2185 C CA . LYS A 1 278 ? -6.139 20.430 -10.975 1.00 50.47 278 LYS A CA 1
ATOM 2186 C C . LYS A 1 278 ? -6.551 19.528 -9.817 1.00 51.81 278 LYS A C 1
ATOM 2187 O O . LYS A 1 278 ? -6.932 18.372 -10.017 1.00 48.44 278 LYS A O 1
ATOM 2193 N N . ASN A 1 279 ? -6.470 20.076 -8.608 1.00 55.02 279 ASN A N 1
ATOM 2194 C CA . ASN A 1 279 ? -6.844 19.351 -7.394 1.00 56.53 279 ASN A CA 1
ATOM 2195 C C . ASN A 1 279 ? -8.112 19.916 -6.737 1.00 56.73 279 ASN A C 1
ATOM 2196 O O . ASN A 1 279 ? -8.600 19.382 -5.735 1.00 57.18 279 ASN A O 1
ATOM 2201 N N . PHE A 1 280 ? -8.636 21.002 -7.305 1.00 55.25 280 PHE A N 1
ATOM 2202 C CA . PHE A 1 280 ? -9.862 21.624 -6.813 1.00 55.26 280 PHE A CA 1
ATOM 2203 C C . PHE A 1 280 ? -11.031 21.040 -7.605 1.00 55.25 280 PHE A C 1
ATOM 2204 O O . PHE A 1 280 ? -10.984 20.979 -8.836 1.00 54.94 280 PHE A O 1
ATOM 2212 N N . SER A 1 281 ? -12.064 20.580 -6.911 1.00 56.67 281 SER A N 1
ATOM 2213 C CA . SER A 1 281 ? -13.218 20.011 -7.591 1.00 57.09 281 SER A CA 1
ATOM 2214 C C . SER A 1 281 ? -14.057 21.084 -8.280 1.00 57.90 281 SER A C 1
ATOM 2215 O O . SER A 1 281 ? -14.816 21.797 -7.637 1.00 58.96 281 SER A O 1
ATOM 2218 N N . ASP A 1 282 ? -13.804 21.248 -9.576 1.00 58.87 282 ASP A N 1
ATOM 2219 C CA . ASP A 1 282 ? -14.483 22.193 -10.478 1.00 59.90 282 ASP A CA 1
ATOM 2220 C C . ASP A 1 282 ? -15.614 23.082 -9.953 1.00 58.58 282 ASP A C 1
ATOM 2221 O O . ASP A 1 282 ? -15.580 24.302 -10.138 1.00 58.68 282 ASP A O 1
ATOM 2226 N N . ASP A 1 283 ? -16.608 22.482 -9.307 1.00 56.83 283 ASP A N 1
ATOM 2227 C CA . ASP A 1 283 ? -17.743 23.231 -8.765 1.00 55.64 283 ASP A CA 1
ATOM 2228 C C . ASP A 1 283 ? -17.340 24.243 -7.691 1.00 55.85 283 ASP A C 1
ATOM 2229 O O . ASP A 1 283 ? -18.129 25.111 -7.316 1.00 57.98 283 ASP A O 1
ATOM 2234 N N . VAL A 1 284 ? -16.096 24.150 -7.235 1.00 55.61 284 VAL A N 1
ATOM 2235 C CA . VAL A 1 284 ? -15.547 25.027 -6.207 1.00 57.14 284 VAL A CA 1
ATOM 2236 C C . VAL A 1 284 ? -15.903 26.511 -6.325 1.00 58.66 284 VAL A C 1
ATOM 2237 O O . VAL A 1 284 ? -15.952 27.219 -5.315 1.00 59.80 284 VAL A O 1
ATOM 2241 N N . LYS A 1 285 ? -16.154 26.983 -7.544 1.00 59.70 285 LYS A N 1
ATOM 2242 C CA . LYS A 1 285 ? -16.486 28.392 -7.761 1.00 58.63 285 LYS A CA 1
ATOM 2243 C C . LYS A 1 285 ? -17.693 28.907 -6.974 1.00 59.06 285 LYS A C 1
ATOM 2244 O O . LYS A 1 285 ? -17.789 30.107 -6.714 1.00 55.37 285 LYS A O 1
ATOM 2250 N N . GLU A 1 286 ? -18.616 28.020 -6.608 1.00 61.25 286 GLU A N 1
ATOM 2251 C CA . GLU A 1 286 ? -19.775 28.443 -5.827 1.00 64.97 286 GLU A CA 1
ATOM 2252 C C . GLU A 1 286 ? -19.474 28.135 -4.361 1.00 65.37 286 GLU A C 1
ATOM 2253 O O . GLU A 1 286 ? -19.869 27.089 -3.841 1.00 64.28 286 GLU A O 1
ATOM 2259 N N . LYS A 1 287 ? -18.689 29.024 -3.751 1.00 67.18 287 LYS A N 1
ATOM 2260 C CA . LYS A 1 287 ? -18.266 28.963 -2.342 1.00 66.25 287 LYS A CA 1
ATOM 2261 C C . LYS A 1 287 ? -17.089 29.928 -2.157 1.00 64.04 287 LYS A C 1
ATOM 2262 O O . LYS A 1 287 ? -17.112 30.810 -1.291 1.00 62.53 287 LYS A O 1
ATOM 2268 N N . ALA A 1 288 ? -16.075 29.769 -3.000 1.00 60.71 288 ALA A N 1
ATOM 2269 C CA . ALA A 1 288 ? -14.893 30.619 -2.962 1.00 57.26 288 ALA A CA 1
ATOM 2270 C C . ALA A 1 288 ? -15.235 31.997 -3.520 1.00 54.59 288 ALA A C 1
ATOM 2271 O O . ALA A 1 288 ? -16.224 32.151 -4.231 1.00 54.98 288 ALA A O 1
ATOM 2273 N N . SER A 1 289 ? -14.432 32.998 -3.181 1.00 54.04 289 SER A N 1
ATOM 2274 C CA . SER A 1 289 ? -14.656 34.358 -3.668 1.00 52.47 289 SER A CA 1
ATOM 2275 C C . SER A 1 289 ? -13.910 34.552 -4.980 1.00 50.60 289 SER A C 1
ATOM 2276 O O . SER A 1 289 ? -14.462 35.045 -5.966 1.00 51.35 289 SER A O 1
ATOM 2279 N N . LEU A 1 290 ? -12.638 34.179 -4.964 1.00 48.58 290 LEU A N 1
ATOM 2280 C CA . LEU A 1 290 ? -11.768 34.283 -6.121 1.00 46.45 290 LEU A CA 1
ATOM 2281 C C . LEU A 1 290 ? -11.087 32.923 -6.252 1.00 46.28 290 LEU A C 1
ATOM 2282 O O . LEU A 1 290 ? -10.868 32.231 -5.253 1.00 46.43 290 LEU A O 1
ATOM 2287 N N . TYR A 1 291 ? -10.776 32.528 -7.480 1.00 45.05 291 TYR A N 1
ATOM 2288 C CA . TYR A 1 291 ? -10.145 31.239 -7.721 1.00 43.51 291 TYR A CA 1
ATOM 2289 C C . TYR A 1 291 ? -9.104 31.318 -8.839 1.00 41.28 291 TYR A C 1
ATOM 2290 O O . TYR A 1 291 ? -9.395 31.789 -9.942 1.00 41.31 291 TYR A O 1
ATOM 2299 N N . VAL A 1 292 ? -7.879 30.910 -8.519 1.00 37.89 292 VAL A N 1
ATOM 2300 C CA . VAL A 1 292 ? -6.778 30.893 -9.478 1.00 36.70 292 VAL A CA 1
ATOM 2301 C C . VAL A 1 292 ? -6.426 29.424 -9.710 1.00 39.68 292 VAL A C 1
ATOM 2302 O O . VAL A 1 292 ? -5.828 28.775 -8.846 1.00 38.80 292 VAL A O 1
ATOM 2306 N N . PRO A 1 293 ? -6.836 28.873 -10.872 1.00 41.73 293 PRO A N 1
ATOM 2307 C CA . PRO A 1 293 ? -6.629 27.487 -11.319 1.00 39.78 293 PRO A CA 1
ATOM 2308 C C . PRO A 1 293 ? -5.185 27.005 -11.394 1.00 38.25 293 PRO A C 1
ATOM 2309 O O . PRO A 1 293 ? -4.926 25.803 -11.298 1.00 37.05 293 PRO A O 1
ATOM 2313 N N . MET A 1 294 ? -4.255 27.933 -11.591 1.00 37.13 294 MET A N 1
ATOM 2314 C CA . MET A 1 294 ? -2.842 27.592 -11.667 1.00 38.30 294 MET A CA 1
ATOM 2315 C C . MET A 1 294 ? -1.963 28.835 -11.596 1.00 36.19 294 MET A C 1
ATOM 2316 O O . MET A 1 294 ? -2.372 29.924 -11.996 1.00 34.72 294 MET A O 1
ATOM 2321 N N . THR A 1 295 ? -0.746 28.651 -11.107 1.00 34.23 295 THR A N 1
ATOM 2322 C CA . THR A 1 295 ? 0.199 29.741 -10.931 1.00 35.31 295 THR A CA 1
ATOM 2323 C C . THR A 1 295 ? 1.251 29.893 -12.036 1.00 36.85 295 THR A C 1
ATOM 2324 O O . THR A 1 295 ? 1.813 30.976 -12.214 1.00 36.45 295 THR A O 1
ATOM 2328 N N . GLY A 1 296 ? 1.511 28.802 -12.756 1.00 36.34 296 GLY A N 1
ATOM 2329 C CA . GLY A 1 296 ? 2.493 28.777 -13.832 1.00 32.15 296 GLY A CA 1
ATOM 2330 C C . GLY A 1 296 ? 2.970 30.091 -14.423 1.00 31.68 296 GLY A C 1
ATOM 2331 O O . GLY A 1 296 ? 4.134 30.459 -14.267 1.00 33.05 296 GLY A O 1
ATOM 2332 N N . LYS A 1 297 ? 2.071 30.804 -15.092 1.00 30.78 297 LYS A N 1
ATOM 2333 C CA . LYS A 1 297 ? 2.405 32.080 -15.720 1.00 32.76 297 LYS A CA 1
ATOM 2334 C C . LYS A 1 297 ? 3.078 33.034 -14.743 1.00 33.35 297 LYS A C 1
ATOM 2335 O O . LYS A 1 297 ? 4.107 33.641 -15.057 1.00 32.15 297 LYS A O 1
ATOM 2341 N N . VAL A 1 298 ? 2.492 33.147 -13.556 1.00 33.31 298 VAL A N 1
ATOM 2342 C CA . VAL A 1 298 ? 3.010 34.017 -12.511 1.00 33.91 298 VAL A CA 1
ATOM 2343 C C . VAL A 1 298 ? 4.397 33.544 -12.113 1.00 35.48 298 VAL A C 1
ATOM 2344 O O . VAL A 1 298 ? 5.327 34.348 -11.988 1.00 37.95 298 VAL A O 1
ATOM 2348 N N . THR A 1 299 ? 4.534 32.233 -11.938 1.00 33.78 299 THR A N 1
ATOM 2349 C CA . THR A 1 299 ? 5.805 31.638 -11.555 1.00 33.17 299 THR A CA 1
ATOM 2350 C C . THR A 1 299 ? 6.891 32.098 -12.524 1.00 33.98 299 THR A C 1
ATOM 2351 O O . THR A 1 299 ? 7.949 32.586 -12.111 1.00 34.50 299 THR A O 1
ATOM 2355 N N . ILE A 1 300 ? 6.583 32.010 -13.813 1.00 33.48 300 ILE A N 1
ATOM 2356 C CA . ILE A 1 300 ? 7.507 32.420 -14.856 1.00 33.08 300 ILE A CA 1
ATOM 2357 C C . ILE A 1 300 ? 7.939 33.865 -14.632 1.00 32.37 300 ILE A C 1
ATOM 2358 O O . ILE A 1 300 ? 9.136 34.158 -14.565 1.00 30.74 300 ILE A O 1
ATOM 2363 N N . ALA A 1 301 ? 6.962 34.753 -14.457 1.00 31.63 301 ALA A N 1
ATOM 2364 C CA . ALA A 1 301 ? 7.232 36.175 -14.244 1.00 31.16 301 ALA A CA 1
ATOM 2365 C C . ALA A 1 301 ? 8.159 36.403 -13.057 1.00 33.30 301 ALA A C 1
ATOM 2366 O O . ALA A 1 301 ? 8.995 37.317 -13.070 1.00 32.61 301 ALA A O 1
ATOM 2368 N N . MET A 1 302 ? 8.029 35.552 -12.044 1.00 33.65 302 MET A N 1
ATOM 2369 C CA . MET A 1 302 ? 8.854 35.665 -10.856 1.00 30.32 302 MET A CA 1
ATOM 2370 C C . MET A 1 302 ? 10.305 35.332 -11.119 1.00 30.62 302 MET A C 1
ATOM 2371 O O . MET A 1 302 ? 11.181 36.105 -10.734 1.00 31.99 302 MET A O 1
ATOM 2376 N N . LEU A 1 303 ? 10.575 34.213 -11.793 1.00 30.31 303 LEU A N 1
ATOM 2377 C CA . LEU A 1 303 ? 11.961 33.852 -12.081 1.00 29.08 303 LEU A CA 1
ATOM 2378 C C . LEU A 1 303 ? 12.579 34.839 -13.056 1.00 29.77 303 LEU A C 1
ATOM 2379 O O . LEU A 1 303 ? 13.797 35.008 -13.106 1.00 29.49 303 LEU A O 1
ATOM 2384 N N . LEU A 1 304 ? 11.726 35.512 -13.814 1.00 32.28 304 LEU A N 1
ATOM 2385 C CA . LEU A 1 304 ? 12.191 36.492 -14.774 1.00 34.99 304 LEU A CA 1
ATOM 2386 C C . LEU A 1 304 ? 12.707 37.720 -14.033 1.00 35.24 304 LEU A C 1
ATOM 2387 O O . LEU A 1 304 ? 13.878 38.078 -14.166 1.00 35.39 304 LEU A O 1
ATOM 2392 N N . ARG A 1 305 ? 11.855 38.338 -13.215 1.00 35.63 305 ARG A N 1
ATOM 2393 C CA . ARG A 1 305 ? 12.271 39.521 -12.462 1.00 36.10 305 ARG A CA 1
ATOM 2394 C C . ARG A 1 305 ? 13.365 39.134 -11.469 1.00 35.65 305 ARG A C 1
ATOM 2395 O O . ARG A 1 305 ? 14.213 39.957 -11.103 1.00 35.92 305 ARG A O 1
ATOM 2403 N N . ASN A 1 306 ? 13.356 37.868 -11.060 1.00 35.23 306 ASN A N 1
ATOM 2404 C CA . ASN A 1 306 ? 14.363 37.346 -10.146 1.00 36.16 306 ASN A CA 1
ATOM 2405 C C . ASN A 1 306 ? 15.700 37.438 -10.860 1.00 37.37 306 ASN A C 1
ATOM 2406 O O . ASN A 1 306 ? 16.669 37.975 -10.325 1.00 36.85 306 ASN A O 1
ATOM 2411 N N . MET A 1 307 ? 15.728 36.943 -12.095 1.00 39.53 307 MET A N 1
ATOM 2412 C CA . MET A 1 307 ? 16.938 36.959 -12.899 1.00 40.51 307 MET A CA 1
ATOM 2413 C C . MET A 1 307 ? 17.489 38.373 -13.015 1.00 41.12 307 MET A C 1
ATOM 2414 O O . MET A 1 307 ? 18.694 38.580 -12.893 1.00 44.02 307 MET A O 1
ATOM 2419 N N . LEU A 1 308 ? 16.613 39.350 -13.226 1.00 40.60 308 LEU A N 1
ATOM 2420 C CA . LEU A 1 308 ? 17.056 40.739 -13.323 1.00 42.26 308 LEU A CA 1
ATOM 2421 C C . LEU A 1 308 ? 17.723 41.133 -11.999 1.00 43.82 308 LEU A C 1
ATOM 2422 O O . LEU A 1 308 ? 18.756 41.812 -11.985 1.00 41.65 308 LEU A O 1
ATOM 2427 N N . ARG A 1 309 ? 17.146 40.658 -10.895 1.00 43.78 309 ARG A N 1
ATOM 2428 C CA . ARG A 1 309 ? 17.653 40.934 -9.555 1.00 43.87 309 ARG A CA 1
ATOM 2429 C C . ARG A 1 309 ? 19.050 40.352 -9.394 1.00 43.95 309 ARG A C 1
ATOM 2430 O O . ARG A 1 309 ? 19.949 41.019 -8.886 1.00 48.12 309 ARG A O 1
ATOM 2438 N N . LEU A 1 310 ? 19.231 39.114 -9.838 1.00 41.33 310 LEU A N 1
ATOM 2439 C CA . LEU A 1 310 ? 20.528 38.455 -9.748 1.00 41.37 310 LEU A CA 1
ATOM 2440 C C . LEU A 1 310 ? 21.578 39.173 -10.578 1.00 41.03 310 LEU A C 1
ATOM 2441 O O . LEU A 1 310 ? 22.727 39.308 -10.160 1.00 39.14 310 LEU A O 1
ATOM 2446 N N . VAL A 1 311 ? 21.174 39.642 -11.752 1.00 42.66 311 VAL A N 1
ATOM 2447 C CA . VAL A 1 311 ? 22.078 40.355 -12.643 1.00 44.39 311 VAL A CA 1
ATOM 2448 C C . VAL A 1 311 ? 22.572 41.614 -11.946 1.00 43.87 311 VAL A C 1
ATOM 2449 O O . VAL A 1 311 ? 23.778 41.841 -11.821 1.00 44.18 311 VAL A O 1
ATOM 2453 N N . ARG A 1 312 ? 21.622 42.402 -11.455 1.00 44.30 312 ARG A N 1
ATOM 2454 C CA . ARG A 1 312 ? 21.923 43.642 -10.755 1.00 43.70 312 ARG A CA 1
ATOM 2455 C C . ARG A 1 312 ? 22.936 43.350 -9.650 1.00 43.75 312 ARG A C 1
ATOM 2456 O O . ARG A 1 312 ? 23.925 44.060 -9.512 1.00 43.19 312 ARG A O 1
ATOM 2464 N N . ASN A 1 313 ? 22.717 42.259 -8.917 1.00 44.54 313 ASN A N 1
ATOM 2465 C CA . ASN A 1 313 ? 23.616 41.844 -7.842 1.00 44.52 313 ASN A CA 1
ATOM 2466 C C . ASN A 1 313 ? 25.002 41.527 -8.400 1.00 47.32 313 ASN A C 1
ATOM 2467 O O . ASN A 1 313 ? 26.004 41.996 -7.869 1.00 50.70 313 ASN A O 1
ATOM 2472 N N . VAL A 1 314 ? 25.052 40.759 -9.487 1.00 46.97 314 VAL A N 1
ATOM 2473 C CA . VAL A 1 314 ? 26.314 40.371 -10.116 1.00 46.38 314 VAL A CA 1
ATOM 2474 C C . VAL A 1 314 ? 27.159 41.569 -10.547 1.00 47.09 314 VAL A C 1
ATOM 2475 O O . VAL A 1 314 ? 28.382 41.558 -10.396 1.00 47.33 314 VAL A O 1
ATOM 2479 N N . GLU A 1 315 ? 26.515 42.587 -11.109 1.00 47.18 315 GLU A N 1
ATOM 2480 C CA . GLU A 1 315 ? 27.236 43.779 -11.542 1.00 48.95 315 GLU A CA 1
ATOM 2481 C C . GLU A 1 315 ? 27.479 44.688 -10.337 1.00 49.12 315 GLU A C 1
ATOM 2482 O O . GLU A 1 315 ? 28.464 45.428 -10.282 1.00 47.49 315 GLU A O 1
ATOM 2488 N N . LEU A 1 316 ? 26.595 44.583 -9.350 1.00 49.51 316 LEU A N 1
ATOM 2489 C CA . LEU A 1 316 ? 26.689 45.361 -8.121 1.00 49.37 316 LEU A CA 1
ATOM 2490 C C . LEU A 1 316 ? 27.842 44.823 -7.274 1.00 51.31 316 LEU A C 1
ATOM 2491 O O . LEU A 1 316 ? 28.352 45.515 -6.386 1.00 48.90 316 LEU A O 1
ATOM 2496 N N . SER A 1 317 ? 28.210 43.569 -7.537 1.00 53.88 317 SER A N 1
ATOM 2497 C CA . SER A 1 317 ? 29.303 42.895 -6.844 1.00 55.58 317 SER A CA 1
ATOM 2498 C C . SER A 1 317 ? 30.433 42.572 -7.825 1.00 57.88 317 SER A C 1
ATOM 2499 O O . SER A 1 317 ? 31.318 41.761 -7.524 1.00 56.95 317 SER A O 1
ATOM 2502 N N . LYS A 1 318 ? 30.395 43.213 -8.993 1.00 60.22 318 LYS A N 1
ATOM 2503 C CA . LYS A 1 318 ? 31.398 43.004 -10.033 1.00 63.33 318 LYS A CA 1
ATOM 2504 C C . LYS A 1 318 ? 32.779 43.510 -9.621 1.00 66.28 318 LYS A C 1
ATOM 2505 O O . LYS A 1 318 ? 33.801 42.986 -10.075 1.00 68.33 318 LYS A O 1
ATOM 2507 N N . GLU A 1 319 ? 32.803 44.539 -8.780 1.00 67.00 319 GLU A N 1
ATOM 2508 C CA . GLU A 1 319 ? 34.048 45.123 -8.300 1.00 66.63 319 GLU A CA 1
ATOM 2509 C C . GLU A 1 319 ? 33.792 45.876 -6.998 1.00 67.09 319 GLU A C 1
ATOM 2510 O O . GLU A 1 319 ? 32.620 46.246 -6.755 1.00 66.44 319 GLU A O 1
#

Sequence (317 aa):
KPGRTILASKVAETFNTEIINNVEEYKKTHNGQGPLLVGFLANNDPAAKMYATWTQKTSESMGFRYDLRVIEDKDFLEEAIIQANGDDSVNGIMVYFPVFGNAQDQYLQQVVCKEKDVEGLNHVYYQNLYHNVRYLDKENRLKSILPCTPLAIVKILEFLKIYNNLLPEGNRLYGKKCIVINRSEIVGRPLAALLANDGATVYSVDVNNIQKFTRGESLKLNKHHVEDLGEYSEDLLKKCSLDSDVVITGVPSENYKFPTEYIKEGAVCINFACTKNFSDDVKEKASLYVPMTGKVTIAMLLRNMLRLVRNVELSKE

GO terms:
  GO:0005829 cytosol (C, IDA)
  GO:0006730 one-carbon metabolic process (P, IDA)
  GO:0009113 purine nucleobase biosynthetic process (P, IDA)
  GO:0009396 folic acid-containing compound biosynthetic process (P, IMP)
  GO:0004487 methylenetetrahydrofolate dehydrogenase (NAD+) activity (F, IMP)
  GO:0006730 one-carbon metabolic process (P, IMP)
  GO:0009113 purine nucleobase biosynthetic process (P, IMP)

Radius of gyration: 19.55 Å; Cα contacts (8 Å, |Δi|>4): 625; chains: 1; bounding box: 57×39×48 Å

Organism: Saccharomyces cerevisiae (strain ATCC 204508 / S288c) (NCBI:txid559292)

Secondary structure (DSSP, 8-state):
---EE--HHHHHHHHHHHHHHHHHHHHHHTTT---EEEEEE----HHHHHHHHHHHHHHHHHT-EEEEEE-SSGGGHHHHHHHHHH-TT--EEEE-S-SSSSHHHHHHTTTS-TTTBTT--SHHHHHHHHTT--BSSSSS-SBPP--HHHHHHHHHHHHTT-S-TTS-TT-TTTT-EEEEE---TTTHHHHHHHHHTTS-EEEEE-SSEEEEEES---SS----EEEEEEE--HHHHHHHHHH-SEEEE----TT--B-TTTS-TTEEEEE-SSS--B-GGGGTTEEEEES--HHHHHHHHHHHHHHHHHHHHHT--

Solvent-accessible surface area: 14870 Å² total; per-residue (Å²): 123,107,5,154,55,1,103,12,30,108,0,14,108,80,21,53,100,79,0,60,92,45,0,74,84,30,40,142,96,50,132,53,86,3,0,19,0,0,0,0,12,3,15,155,50,103,51,10,100,105,47,0,43,102,0,26,116,48,0,77,95,16,23,7,83,16,55,35,65,100,27,167,72,66,106,114,0,58,109,21,0,84,111,0,28,61,51,127,64,1,31,0,1,4,5,8,60,80,4,58,50,82,76,74,6,66,116,2,11,75,32,4,26,62,80,28,1,0,22,0,14,17,95,47,2,17,78,21,5,17,55,40,60,121,51,63,40,182,117,92,119,30,90,11,6,46,4,2,34,0,17,0,0,11,40,0,0,55,55,17,157,32,7,60,128,147,63,103,141,27,47,48,1,153,65,42,78,0,0,0,9,26,39,34,98,71,14,0,67,0,0,0,0,30,0,0,11,17,13,0,31,0,29,0,7,37,137,76,36,0,29,45,4,26,93,24,133,59,186,196,77,91,77,2,77,55,63,96,55,47,112,70,58,102,78,32,2,74,111,7,1,50,61,1,45,0,0,0,0,5,30,117,38,140,127,49,132,0,47,11,111,16,1,75,118,42,0,4,0,0,1,22,9,112,14,101,1,2,25,95,86,0,78,100,49,4,41,21,16,0,39,71,3,15,65,0,10,2,6,0,0,0,65,7,0,11,59,4,18,94,9,72,94,63,68,73,138

Foldseek 3Di:
DFAAEDELQNLLVVCLVVLLVLQVVQCVVVVNQGAEEEEEAADPDVLLVVLLVVLCPVQVVSSYHYHYDYDHALVCSLVVQVVLLPDPSHLAYYYGDPNVPDVVVLVSLCSHNPLRHLQLSHPVLLVCLQLVPAAPDDVNPQGRAHGLLLVLVVSVCVVVCVQQVVDDFQQSNAPAEEEEADCDSRHQVSNQFNSQSNHYWYWYHDPWAIWIWHFDPDPVGRGTDIGGDDTDDPVVSQVRLARGLEYEYADQDQPAEDPLSRHAAQREYYYAHSHARYDVVNRVGHRYYYRHNSSSSSSSSSVSSSSSVCNCVVPVD

Nearest PDB structures (foldseek):
  1edz-assembly1_A  TM=1.003E+00  e=1.701E-67  Saccharomyces cerevisiae
  1a4i-assembly1_A  TM=8.194E-01  e=2.647E-18  Homo sapiens
  9ise-assembly2_C  TM=7.932E-01  e=3.746E-18  Homo sapiens
  5o22-assembly1_B  TM=7.901E-01  e=9.038E-17  Escherichia coli K-12
  9isr-assembly2_C  TM=7.763E-01  e=5.688E-17  Homo sapiens

CATH classification: 3.40.50.720 (+1 more: 3.40.50.10860)